Protein AF-0000000079157878 (afdb_homodimer)

Radius of gyration: 29.84 Å; Cα contacts (8 Å, |Δi|>4): 253; chains: 2; bounding box: 57×82×54 Å

pLDDT: mean 88.73, std 9.99, range [47.66, 97.75]

Secondary structure (DSSP, 8-state):
-PPPTTS---EEEEE--SSSSTT-EEEEE-SSTT----EEE-SPPPPHHHHHHHHHHHHHHHHHHHHHHHHHHHHHHHHHHHHHHHHHHHHHHHHHHHHT-/----TTS---EEEEE--SSSSTT-EEEEE-SSTT----EEE-SPPPPHHHHHHHHHHHHHHHHHHHHHHHHHHHHHHHHHHHHHHHHHHHHHHHHHHHHT-

Structure (mmCIF, N/CA/C/O backbone):
data_AF-0000000079157878-model_v1
#
loop_
_entity.id
_entity.type
_entity.pdbx_description
1 polymer 'GRF-type domain-containing protein'
#
loop_
_atom_site.group_PDB
_atom_site.id
_atom_site.type_symbol
_atom_site.label_atom_id
_atom_site.label_alt_id
_atom_site.label_comp_id
_atom_site.label_asym_id
_atom_site.label_entity_id
_atom_site.label_seq_id
_atom_site.pdbx_PDB_ins_code
_atom_site.Cartn_x
_atom_site.Cartn_y
_atom_site.Cartn_z
_atom_site.occupancy
_atom_site.B_iso_or_equiv
_atom_site.auth_seq_id
_atom_site.auth_comp_id
_atom_site.auth_asym_id
_atom_site.auth_atom_id
_atom_site.pdbx_PDB_model_num
ATOM 1 N N . MET A 1 1 ? 23.812 21.703 12.203 1 69.25 1 MET A N 1
ATOM 2 C CA . MET A 1 1 ? 23.469 20.312 12.461 1 69.25 1 MET A CA 1
ATOM 3 C C . MET A 1 1 ? 23.344 20.047 13.961 1 69.25 1 MET A C 1
ATOM 5 O O . MET A 1 1 ? 24.109 20.594 14.758 1 69.25 1 MET A O 1
ATOM 9 N N . PRO A 1 2 ? 22.172 19.438 14.336 1 82.88 2 PRO A N 1
ATOM 10 C CA . PRO A 1 2 ? 22.016 19.219 15.781 1 82.88 2 PRO A CA 1
ATOM 11 C C . PRO A 1 2 ? 23.031 18.234 16.344 1 82.88 2 PRO A C 1
ATOM 13 O O . PRO A 1 2 ? 23.703 17.531 15.578 1 82.88 2 PRO A O 1
ATOM 16 N N . ILE A 1 3 ? 23.438 18.484 17.562 1 82.12 3 ILE A N 1
ATOM 17 C CA . ILE A 1 3 ? 24.281 17.562 18.312 1 82.12 3 ILE A CA 1
ATOM 18 C C . ILE A 1 3 ? 23.438 16.641 19.188 1 82.12 3 ILE A C 1
ATOM 20 O O . ILE A 1 3 ? 22.484 17.109 19.844 1 82.12 3 ILE A O 1
ATOM 24 N N . CYS A 1 4 ? 23.812 15.312 19.031 1 85.31 4 CYS A N 1
ATOM 25 C CA . CYS A 1 4 ? 23 14.391 19.812 1 85.31 4 CYS A CA 1
ATOM 26 C C . CYS A 1 4 ? 23.359 14.484 21.297 1 85.31 4 CYS A C 1
ATOM 28 O O . CYS A 1 4 ? 24.234 15.266 21.688 1 85.31 4 CYS A O 1
ATOM 30 N N . ALA A 1 5 ? 22.578 13.859 22.141 1 81.81 5 ALA A N 1
ATOM 31 C CA . ALA A 1 5 ? 22.719 13.969 23.578 1 81.81 5 ALA A CA 1
ATOM 32 C C . ALA A 1 5 ? 24.047 13.398 24.062 1 81.81 5 ALA A C 1
ATOM 34 O O . ALA A 1 5 ? 24.578 13.812 25.094 1 81.81 5 ALA A O 1
ATOM 35 N N . CYS A 1 6 ? 24.625 12.398 23.281 1 82.81 6 CYS A N 1
ATOM 36 C CA . CYS A 1 6 ? 25.906 11.805 23.672 1 82.81 6 CYS A CA 1
ATOM 37 C C . CYS A 1 6 ? 27.078 12.68 23.234 1 82.81 6 CYS A C 1
ATOM 39 O O . CYS A 1 6 ? 28.219 12.391 23.562 1 82.81 6 CYS A O 1
ATOM 41 N N . GLY A 1 7 ? 26.859 13.742 22.562 1 81.81 7 GLY A N 1
ATOM 42 C CA . GLY A 1 7 ? 27.906 14.68 22.188 1 81.81 7 GLY A CA 1
ATOM 43 C C . GLY A 1 7 ? 28.5 14.398 20.812 1 81.81 7 GLY A C 1
ATOM 44 O O . GLY A 1 7 ? 29.484 15.016 20.406 1 81.81 7 GLY A O 1
ATOM 45 N N . ASN A 1 8 ? 27.828 13.508 20.109 1 76.69 8 ASN A N 1
ATOM 46 C CA . ASN A 1 8 ? 28.312 13.164 18.766 1 76.69 8 ASN A CA 1
ATOM 47 C C . ASN A 1 8 ? 27.578 13.938 17.688 1 76.69 8 ASN A C 1
ATOM 49 O O . ASN A 1 8 ? 26.438 14.359 17.891 1 76.69 8 ASN A O 1
ATOM 53 N N . CYS A 1 9 ? 28.312 14.07 16.531 1 78.81 9 CYS A N 1
ATOM 54 C CA . CYS A 1 9 ? 27.734 14.812 15.406 1 78.81 9 CYS A CA 1
ATOM 55 C C . CYS A 1 9 ? 27.359 13.875 14.266 1 78.81 9 CYS A C 1
ATOM 57 O O . CYS A 1 9 ? 26.938 14.32 13.203 1 78.81 9 CYS A O 1
ATOM 59 N N . ASP A 1 10 ? 27.453 12.602 14.57 1 86.12 10 ASP A N 1
ATOM 60 C CA . ASP A 1 10 ? 27.094 11.656 13.516 1 86.12 10 ASP A CA 1
ATOM 61 C C . ASP A 1 10 ? 25.609 11.289 13.578 1 86.12 10 ASP A C 1
ATOM 63 O O . ASP A 1 10 ? 25.219 10.414 14.352 1 86.12 10 ASP A O 1
ATOM 67 N N . LEU A 1 11 ? 24.781 12.055 12.898 1 88.69 11 LEU A N 1
ATOM 68 C CA . LEU A 1 11 ? 23.328 11.875 12.922 1 88.69 11 LEU A CA 1
ATOM 69 C C . LEU A 1 11 ? 22.812 11.5 11.547 1 88.69 11 LEU A C 1
ATOM 71 O O . LEU A 1 11 ? 23.406 11.859 10.523 1 88.69 11 LEU A O 1
ATOM 75 N N . ALA A 1 12 ? 21.844 10.695 11.523 1 90.25 12 ALA A N 1
ATOM 76 C CA . ALA A 1 12 ? 21.109 10.375 10.297 1 90.25 12 ALA A CA 1
ATOM 77 C C . ALA A 1 12 ? 19.641 10.766 10.422 1 90.25 12 ALA A C 1
ATOM 79 O O . ALA A 1 12 ? 19.078 10.781 11.516 1 90.25 12 ALA A O 1
ATOM 80 N N . ILE A 1 13 ? 19.094 11.172 9.328 1 92.69 13 ILE A N 1
ATOM 81 C CA . ILE A 1 13 ? 17.656 11.43 9.297 1 92.69 13 ILE A CA 1
ATOM 82 C C . ILE A 1 13 ? 16.906 10.141 8.984 1 92.69 13 ILE A C 1
ATOM 84 O O . ILE A 1 13 ? 17.141 9.508 7.953 1 92.69 13 ILE A O 1
ATOM 88 N N . VAL A 1 14 ? 16.094 9.758 9.977 1 92.69 14 VAL A N 1
ATOM 89 C CA . VAL A 1 14 ? 15.305 8.539 9.844 1 92.69 14 VAL A CA 1
ATOM 90 C C . VAL A 1 14 ? 13.812 8.875 9.914 1 92.69 14 VAL A C 1
ATOM 92 O O . VAL A 1 14 ? 13.43 9.883 10.508 1 92.69 14 VAL A O 1
ATOM 95 N N . THR A 1 15 ? 12.969 8.008 9.219 1 94.44 15 THR A N 1
ATOM 96 C CA . THR A 1 15 ? 11.531 8.219 9.195 1 94.44 15 THR A CA 1
ATOM 97 C C . THR A 1 15 ? 10.844 7.359 10.258 1 94.44 15 THR A C 1
ATOM 99 O O . THR A 1 15 ? 11.156 6.176 10.398 1 94.44 15 THR A O 1
ATOM 102 N N . SER A 1 16 ? 10.008 7.973 11.055 1 93.75 16 SER A N 1
ATOM 103 C CA . SER A 1 16 ? 9.227 7.27 12.062 1 93.75 16 SER A CA 1
ATOM 104 C C . SER A 1 16 ? 7.969 6.656 11.445 1 93.75 16 SER A C 1
ATOM 106 O O . SER A 1 16 ? 7.289 7.293 10.641 1 93.75 16 SER A O 1
ATOM 108 N N . TRP A 1 17 ? 7.633 5.434 11.812 1 94.31 17 TRP A N 1
ATOM 109 C CA . TRP A 1 17 ? 6.422 4.766 11.344 1 94.31 17 TRP A CA 1
ATOM 110 C C . TRP A 1 17 ? 5.559 4.312 12.516 1 94.31 17 TRP A C 1
ATOM 112 O O . TRP A 1 17 ? 4.781 3.363 12.391 1 94.31 17 TRP A O 1
ATOM 122 N N . SER A 1 18 ? 5.77 5.035 13.539 1 93 18 SER A N 1
ATOM 123 C CA . SER A 1 18 ? 4.926 4.777 14.703 1 93 18 SER A CA 1
ATOM 124 C C . SER A 1 18 ? 3.506 5.289 14.484 1 93 18 SER A C 1
ATOM 126 O O . SER A 1 18 ? 3.277 6.148 13.625 1 93 18 SER A O 1
ATOM 128 N N . ASP A 1 19 ? 2.482 4.926 15.18 1 92 19 ASP A N 1
ATOM 129 C CA . ASP A 1 19 ? 1.072 5.277 15.047 1 92 19 ASP A CA 1
ATOM 130 C C . ASP A 1 19 ? 0.849 6.762 15.328 1 92 19 ASP A C 1
ATOM 132 O O . ASP A 1 19 ? -0.07 7.371 14.781 1 92 19 ASP A O 1
ATOM 136 N N . ARG A 1 20 ? 1.702 7.348 16.094 1 90.56 20 ARG A N 1
ATOM 137 C CA . ARG A 1 20 ? 1.48 8.734 16.5 1 90.56 20 ARG A CA 1
ATOM 138 C C . ARG A 1 20 ? 2.246 9.695 15.586 1 90.56 20 ARG A C 1
ATOM 140 O O . ARG A 1 20 ? 1.902 10.875 15.492 1 90.56 20 ARG A O 1
ATOM 147 N N . ASN A 1 21 ? 3.316 9.227 14.984 1 93.38 21 ASN A N 1
ATOM 148 C CA . ASN A 1 21 ? 4.141 10.078 14.133 1 93.38 21 ASN A CA 1
ATOM 149 C C . ASN A 1 21 ? 4.531 9.359 12.844 1 93.38 21 ASN A C 1
ATOM 151 O O . ASN A 1 21 ? 5.711 9.297 12.492 1 93.38 21 ASN A O 1
ATOM 155 N N . PRO A 1 22 ? 3.525 8.977 12.133 1 94.69 22 PRO A N 1
ATOM 156 C CA . PRO A 1 22 ? 3.879 8.227 10.93 1 94.69 22 PRO A CA 1
ATOM 157 C C . PRO A 1 22 ? 4.465 9.109 9.836 1 94.69 22 PRO A C 1
ATOM 159 O O . PRO A 1 22 ? 3.873 10.133 9.477 1 94.69 22 PRO A O 1
ATOM 162 N N . GLY A 1 23 ? 5.613 8.672 9.375 1 94.31 23 GLY A N 1
ATOM 163 C CA . GLY A 1 23 ? 6.211 9.375 8.25 1 94.31 23 GLY A CA 1
ATOM 164 C C . GLY A 1 23 ? 7.078 10.547 8.68 1 94.31 23 GLY A C 1
ATOM 165 O O . GLY A 1 23 ? 7.758 11.156 7.848 1 94.31 23 GLY A O 1
ATOM 166 N N . ARG A 1 24 ? 6.973 10.891 9.977 1 95.12 24 ARG A N 1
ATOM 167 C CA . ARG A 1 24 ? 7.734 12.031 10.469 1 95.12 24 ARG A CA 1
ATOM 168 C C . ARG A 1 24 ? 9.219 11.703 10.555 1 95.12 24 ARG A C 1
ATOM 170 O O . ARG A 1 24 ? 9.594 10.617 10.992 1 95.12 24 ARG A O 1
ATOM 177 N N . ARG A 1 25 ? 9.961 12.711 10.188 1 95.06 25 ARG A N 1
ATOM 178 C CA . ARG A 1 25 ? 11.398 12.477 10.195 1 95.06 25 ARG A CA 1
ATOM 179 C C . ARG A 1 25 ? 12.039 13.047 11.461 1 95.06 25 ARG A C 1
ATOM 181 O O . ARG A 1 25 ? 11.57 14.055 12 1 95.06 25 ARG A O 1
ATOM 188 N N . PHE A 1 26 ? 13.086 12.273 11.898 1 93.75 26 PHE A N 1
ATOM 189 C CA . PHE A 1 26 ? 13.82 12.727 13.078 1 93.75 26 PHE A CA 1
ATOM 190 C C . PHE A 1 26 ? 15.297 12.367 12.953 1 93.75 26 PHE A C 1
ATOM 192 O O . PHE A 1 26 ? 15.672 11.508 12.156 1 93.75 26 PHE A O 1
ATOM 199 N N . TRP A 1 27 ? 16.109 13.109 13.609 1 90.56 27 TRP A N 1
ATOM 200 C CA . TRP A 1 27 ? 17.547 12.836 13.688 1 90.56 27 TRP A CA 1
ATOM 201 C C . TRP A 1 27 ? 17.828 11.688 14.656 1 90.56 27 TRP A C 1
ATOM 203 O O . TRP A 1 27 ? 17.297 11.664 15.773 1 90.56 27 TRP A O 1
ATOM 213 N N . SER A 1 28 ? 18.578 10.727 14.18 1 89.62 28 SER A N 1
ATOM 214 C CA . SER A 1 28 ? 19.016 9.609 15.008 1 89.62 28 SER A CA 1
ATOM 215 C C . SER A 1 28 ? 20.531 9.484 15.023 1 89.62 28 SER A C 1
ATOM 217 O O . SER A 1 28 ? 21.188 9.688 14 1 89.62 28 SER A O 1
ATOM 219 N N . CYS A 1 29 ? 21.016 9.156 16.203 1 89 29 CYS A N 1
ATOM 220 C CA . CYS A 1 29 ? 22.453 9 16.375 1 89 29 CYS A CA 1
ATOM 221 C C . CYS A 1 29 ? 22.938 7.715 15.719 1 89 29 CYS A C 1
ATOM 223 O O . CYS A 1 29 ? 22.344 6.656 15.883 1 89 29 CYS A O 1
ATOM 225 N N . LEU A 1 30 ? 24.109 7.82 14.953 1 86.44 30 LEU A N 1
ATOM 226 C CA . LEU A 1 30 ? 24.656 6.691 14.211 1 86.44 30 LEU A CA 1
ATOM 227 C C . LEU A 1 30 ? 25.797 6.039 14.984 1 86.44 30 LEU A C 1
ATOM 229 O O . LEU A 1 30 ? 26.297 4.984 14.586 1 86.44 30 LEU A O 1
ATOM 233 N N . ARG A 1 31 ? 26.312 6.531 15.883 1 79 31 ARG A N 1
ATOM 234 C CA . ARG A 1 31 ? 27.578 6.121 16.469 1 79 31 ARG A CA 1
ATOM 235 C C . ARG A 1 31 ? 27.469 4.73 17.078 1 79 31 ARG A C 1
ATOM 237 O O . ARG A 1 31 ? 28.375 3.898 16.906 1 79 31 ARG A O 1
ATOM 244 N N . ASN A 1 32 ? 26.594 4.516 18.156 1 69.81 32 ASN A N 1
ATOM 245 C CA . ASN A 1 32 ? 26.641 3.219 18.828 1 69.81 32 ASN A CA 1
ATOM 246 C C . ASN A 1 32 ? 25.625 2.248 18.25 1 69.81 32 ASN A C 1
ATOM 248 O O . ASN A 1 32 ? 24.734 2.65 17.484 1 69.81 32 ASN A O 1
ATOM 252 N N . GLU A 1 33 ? 26.016 0.905 18.453 1 66.88 33 GLU A N 1
ATOM 253 C CA . GLU A 1 33 ? 25.094 -0.15 18.031 1 66.88 33 GLU A CA 1
ATOM 254 C C . GLU A 1 33 ? 23.688 0.112 18.547 1 66.88 33 GLU A C 1
ATOM 256 O O . GLU A 1 33 ? 22.703 -0.146 17.844 1 66.88 33 GLU A O 1
ATOM 261 N N . ARG A 1 34 ? 23.609 0.765 19.781 1 68.44 34 ARG A N 1
ATOM 262 C CA . ARG A 1 34 ? 22.297 0.964 20.406 1 68.44 34 ARG A CA 1
ATOM 263 C C . ARG A 1 34 ? 21.828 2.404 20.219 1 68.44 34 ARG A C 1
ATOM 265 O O . ARG A 1 34 ? 20.703 2.75 20.625 1 68.44 34 ARG A O 1
ATOM 272 N N . ARG A 1 35 ? 22.391 3.094 19.281 1 75.19 35 ARG A N 1
ATOM 273 C CA . ARG A 1 35 ? 22.031 4.5 19.125 1 75.19 35 ARG A CA 1
ATOM 274 C C . ARG A 1 35 ? 21.75 5.148 20.469 1 75.19 35 ARG A C 1
ATOM 276 O O . ARG A 1 35 ? 21.391 4.465 21.438 1 75.19 35 ARG A O 1
ATOM 283 N N . CYS A 1 36 ? 22.219 6.285 20.922 1 82.75 36 CYS A N 1
ATOM 284 C CA . CYS A 1 36 ? 22.094 6.891 22.234 1 82.75 36 CYS A CA 1
ATOM 285 C C . CYS A 1 36 ? 20.625 7.113 22.594 1 82.75 36 CYS A C 1
ATOM 287 O O . CYS A 1 36 ? 20.312 7.457 23.734 1 82.75 36 CYS A O 1
ATOM 289 N N . GLY A 1 37 ? 19.703 6.926 21.75 1 82.31 37 GLY A N 1
ATOM 290 C CA . GLY A 1 37 ? 18.281 6.992 22.047 1 82.31 37 GLY A CA 1
ATOM 291 C C . GLY A 1 37 ? 17.719 8.398 21.938 1 82.31 37 GLY A C 1
ATOM 292 O O . GLY A 1 37 ? 16.516 8.609 22.125 1 82.31 37 GLY A O 1
ATOM 293 N N . TRP A 1 38 ? 18.672 9.414 21.719 1 87.19 38 TRP A N 1
ATOM 294 C CA . TRP A 1 38 ? 18.203 10.789 21.594 1 87.19 38 TRP A CA 1
ATOM 295 C C . TRP A 1 38 ? 17.438 10.984 20.297 1 87.19 38 TRP A C 1
ATOM 297 O O . TRP A 1 38 ? 17.812 10.453 19.25 1 87.19 38 TRP A O 1
ATOM 307 N N . ILE A 1 39 ? 16.266 11.695 20.375 1 85.75 39 ILE A N 1
ATOM 308 C CA . ILE A 1 39 ? 15.445 11.969 19.203 1 85.75 39 ILE A CA 1
ATOM 309 C C . ILE A 1 39 ? 15.297 13.484 19.016 1 85.75 39 ILE A C 1
ATOM 311 O O . ILE A 1 39 ? 14.906 14.188 19.953 1 85.75 39 ILE A O 1
ATOM 315 N N . GLY A 1 40 ? 15.891 13.914 17.922 1 89.12 40 GLY A N 1
ATOM 316 C CA . GLY A 1 40 ? 15.648 15.281 17.484 1 89.12 40 GLY A CA 1
ATOM 317 C C . GLY A 1 40 ? 14.773 15.367 16.25 1 89.12 40 GLY A C 1
ATOM 318 O O . GLY A 1 40 ? 15.203 15 15.156 1 89.12 40 GLY A O 1
ATOM 319 N N . TRP A 1 41 ? 13.523 15.977 16.5 1 92.19 41 TRP A N 1
ATOM 320 C CA . TRP A 1 41 ? 12.555 16 15.414 1 92.19 41 TRP A CA 1
ATOM 321 C C . TRP A 1 41 ? 13.016 16.938 14.297 1 92.19 41 TRP A C 1
ATOM 323 O O . TRP A 1 41 ? 13.461 18.047 14.562 1 92.19 41 TRP A O 1
ATOM 333 N N . PHE A 1 42 ? 13.078 16.375 13.117 1 93.12 42 PHE A N 1
ATOM 334 C CA . PHE A 1 42 ? 13.414 17.109 11.906 1 93.12 42 PHE A CA 1
ATOM 335 C C . PHE A 1 42 ? 12.188 17.812 11.336 1 93.12 42 PHE A C 1
ATOM 337 O O . PHE A 1 42 ? 12.258 18.969 10.938 1 93.12 42 PHE A O 1
ATOM 344 N N . ASP A 1 43 ? 11.031 17.156 11.398 1 94.31 43 ASP A N 1
ATOM 345 C CA . ASP A 1 43 ? 9.773 17.672 10.867 1 94.31 43 ASP A CA 1
ATOM 346 C C . ASP A 1 43 ? 8.891 18.203 11.992 1 94.31 43 ASP A C 1
ATOM 348 O O . ASP A 1 43 ? 9.07 17.859 13.156 1 94.31 43 ASP A O 1
ATOM 352 N N . GLU A 1 44 ? 7.941 19.094 11.609 1 93 44 GLU A N 1
ATOM 353 C CA . GLU A 1 44 ? 6.879 19.5 12.531 1 93 44 GLU A CA 1
ATOM 354 C C . GLU A 1 44 ? 5.938 18.344 12.836 1 93 44 GLU A C 1
ATOM 356 O O . GLU A 1 44 ? 5.945 17.328 12.141 1 93 44 GLU A O 1
ATOM 361 N N . PRO A 1 45 ? 5.16 18.516 13.945 1 93.19 45 PRO A N 1
ATOM 362 C CA . PRO A 1 45 ? 4.191 17.453 14.234 1 93.19 45 PRO A CA 1
ATOM 363 C C . PRO A 1 45 ? 3.242 17.188 13.07 1 93.19 45 PRO A C 1
ATOM 365 O O . PRO A 1 45 ? 2.885 18.125 12.336 1 93.19 45 PRO A O 1
ATOM 368 N N . MET A 1 46 ? 2.9 15.969 12.992 1 93.62 46 MET A N 1
ATOM 369 C CA . MET A 1 46 ? 1.994 15.57 11.922 1 93.62 46 MET A CA 1
ATOM 370 C C . MET A 1 46 ? 0.582 16.078 12.18 1 93.62 46 MET A C 1
ATOM 372 O O . MET A 1 46 ? 0.167 16.219 13.336 1 93.62 46 MET A O 1
ATOM 376 N N . CYS A 1 47 ? -0.073 16.281 11.078 1 94.31 47 CYS A N 1
ATOM 377 C CA . CYS A 1 47 ? -1.452 16.734 11.203 1 94.31 47 CYS A CA 1
ATOM 378 C C . CYS A 1 47 ? -2.369 15.594 11.625 1 94.31 47 CYS A C 1
ATOM 380 O O . CYS A 1 47 ? -2.068 14.422 11.383 1 94.31 47 CYS A O 1
ATOM 382 N N . LEU A 1 48 ? -3.451 15.93 12.258 1 93 48 LEU A N 1
ATOM 383 C CA . LEU A 1 48 ? -4.371 14.969 12.844 1 93 48 LEU A CA 1
ATOM 384 C C . LEU A 1 48 ? -4.871 13.977 11.797 1 93 48 LEU A C 1
ATOM 386 O O . LEU A 1 48 ? -4.914 12.773 12.047 1 93 48 LEU A O 1
ATOM 390 N N . ARG A 1 49 ? -5.238 14.477 10.688 1 94.31 49 ARG A N 1
ATOM 391 C CA . ARG A 1 49 ? -5.785 13.625 9.633 1 94.31 49 ARG A CA 1
ATOM 392 C C . ARG A 1 49 ? -4.746 12.625 9.148 1 94.31 49 ARG A C 1
ATOM 394 O O . ARG A 1 49 ? -5.07 11.469 8.875 1 94.31 49 ARG A O 1
ATOM 401 N N . SER A 1 50 ? -3.488 13.008 9.039 1 94.5 50 SER A N 1
ATOM 402 C CA . SER A 1 50 ? -2.43 12.133 8.531 1 94.5 50 SER A CA 1
ATOM 403 C C . SER A 1 50 ? -2.15 10.992 9.5 1 94.5 50 SER A C 1
ATOM 405 O O . SER A 1 50 ? -1.774 9.891 9.086 1 94.5 50 SER A O 1
ATOM 407 N N . VAL A 1 51 ? -2.34 11.25 10.805 1 95.62 51 VAL A N 1
ATOM 408 C CA . VAL A 1 51 ? -2.1 10.234 11.82 1 95.62 51 VAL A CA 1
ATOM 409 C C . VAL A 1 51 ? -3.168 9.148 11.727 1 95.62 51 VAL A C 1
ATOM 411 O O . VAL A 1 51 ? -2.932 8 12.117 1 95.62 51 VAL A O 1
ATOM 414 N N . GLU A 1 52 ? -4.27 9.453 11.164 1 95.19 52 GLU A N 1
ATOM 415 C CA . GLU A 1 52 ? -5.348 8.492 10.961 1 95.19 52 GLU A CA 1
ATOM 416 C C . GLU A 1 52 ? -5.176 7.734 9.648 1 95.19 52 GLU A C 1
ATOM 418 O O . GLU A 1 52 ? -5.324 6.512 9.609 1 95.19 52 GLU A O 1
ATOM 423 N N . VAL A 1 53 ? -4.809 8.477 8.594 1 96.31 53 VAL A N 1
ATOM 424 C CA . VAL A 1 53 ? -4.848 7.965 7.227 1 96.31 53 VAL A CA 1
ATOM 425 C C . VAL A 1 53 ? -3.623 7.094 6.961 1 96.31 53 VAL A C 1
ATOM 427 O O . VAL A 1 53 ? -3.736 6.012 6.383 1 96.31 53 VAL A O 1
ATOM 430 N N . ILE A 1 54 ? -2.416 7.496 7.422 1 96.94 54 ILE A N 1
ATOM 431 C CA . ILE A 1 54 ? -1.158 6.859 7.047 1 96.94 54 ILE A CA 1
ATOM 432 C C . ILE A 1 54 ? -1.115 5.438 7.605 1 96.94 54 ILE A C 1
ATOM 434 O O . ILE A 1 54 ? -0.83 4.488 6.871 1 96.94 54 ILE A O 1
ATOM 438 N N . PRO A 1 55 ? -1.481 5.188 8.93 1 96.62 55 PRO A N 1
ATOM 439 C CA . PRO A 1 55 ? -1.5 3.803 9.406 1 96.62 55 PRO A CA 1
ATOM 440 C C . PRO A 1 55 ? -2.48 2.922 8.641 1 96.62 55 PRO A C 1
ATOM 442 O O . PRO A 1 55 ? -2.223 1.733 8.438 1 96.62 55 PRO A O 1
ATOM 445 N N . GLY A 1 56 ? -3.535 3.457 8.242 1 96.31 56 GLY A N 1
ATOM 446 C CA . GLY A 1 56 ? -4.484 2.725 7.414 1 96.31 56 GLY A CA 1
ATOM 447 C C . GLY A 1 56 ? -3.896 2.268 6.094 1 96.31 56 GLY A C 1
ATOM 448 O O . GLY A 1 56 ? -4.066 1.111 5.699 1 96.31 56 GLY A O 1
ATOM 449 N N . LEU A 1 57 ? -3.188 3.176 5.465 1 96.44 57 LEU A N 1
ATOM 450 C CA . LEU A 1 57 ? -2.543 2.859 4.191 1 96.44 57 LEU A CA 1
ATOM 451 C C . LEU A 1 57 ? -1.469 1.794 4.379 1 96.44 57 LEU A C 1
ATOM 453 O O . LEU A 1 57 ? -1.354 0.875 3.564 1 96.44 57 LEU A O 1
ATOM 457 N N . ILE A 1 58 ? -0.729 1.864 5.441 1 96.62 58 ILE A N 1
ATOM 458 C CA . ILE A 1 58 ? 0.327 0.902 5.738 1 96.62 58 ILE A CA 1
ATOM 459 C C . ILE A 1 58 ? -0.285 -0.477 5.977 1 96.62 58 ILE A C 1
ATOM 461 O O . ILE A 1 58 ? 0.238 -1.486 5.496 1 96.62 58 ILE A O 1
ATOM 465 N N . ARG A 1 59 ? -1.405 -0.519 6.684 1 96.38 59 ARG A N 1
ATOM 466 C CA . ARG A 1 59 ? -2.086 -1.787 6.922 1 96.38 59 ARG A CA 1
ATOM 467 C C . ARG A 1 59 ? -2.564 -2.408 5.613 1 96.38 59 ARG A C 1
ATOM 469 O O . ARG A 1 59 ? -2.43 -3.617 5.41 1 96.38 59 ARG A O 1
ATOM 476 N N . SER A 1 60 ? -3.105 -1.589 4.781 1 96.81 60 SER A N 1
ATOM 477 C CA . SER A 1 60 ? -3.555 -2.074 3.482 1 96.81 60 SER A CA 1
ATOM 478 C C . SER A 1 60 ? -2.393 -2.627 2.666 1 96.81 60 SER A C 1
ATOM 480 O O . SER A 1 60 ? -2.51 -3.686 2.047 1 96.81 60 SER A O 1
ATOM 482 N N . MET A 1 61 ? -1.307 -1.921 2.643 1 97.31 61 MET A N 1
ATOM 483 C CA . MET A 1 61 ? -0.112 -2.361 1.926 1 97.31 61 MET A CA 1
ATOM 484 C C . MET A 1 61 ? 0.375 -3.705 2.455 1 97.31 61 MET A C 1
ATOM 486 O O . MET A 1 61 ? 0.751 -4.582 1.676 1 97.31 61 MET A O 1
ATOM 490 N N . ASN A 1 62 ? 0.364 -3.795 3.754 1 97.12 62 ASN A N 1
ATOM 491 C CA . ASN A 1 62 ? 0.784 -5.055 4.359 1 97.12 62 ASN A CA 1
ATOM 492 C C . ASN A 1 62 ? -0.139 -6.203 3.959 1 97.12 62 ASN A C 1
ATOM 494 O O . ASN A 1 62 ? 0.323 -7.316 3.707 1 97.12 62 ASN A O 1
ATOM 498 N N . LYS A 1 63 ? -1.412 -5.98 3.883 1 97.75 63 LYS A N 1
ATOM 499 C CA . LYS A 1 63 ? -2.379 -6.984 3.447 1 97.75 63 LYS A CA 1
ATOM 500 C C . LYS A 1 63 ? -2.113 -7.418 2.01 1 97.75 63 LYS A C 1
ATOM 502 O O . LYS A 1 63 ? -2.158 -8.609 1.695 1 97.75 63 LYS A O 1
ATOM 507 N N . LEU A 1 64 ? -1.753 -6.418 1.214 1 97.62 64 LEU A N 1
ATOM 508 C CA . LEU A 1 64 ? -1.438 -6.707 -0.181 1 97.62 64 LEU A CA 1
ATOM 509 C C . LEU A 1 64 ? -0.161 -7.535 -0.289 1 97.62 64 LEU A C 1
ATOM 511 O O . LEU A 1 64 ? -0.081 -8.461 -1.102 1 97.62 64 LEU A O 1
ATOM 515 N N . GLN A 1 65 ? 0.763 -7.227 0.524 1 97.38 65 GLN A N 1
ATOM 516 C CA . GLN A 1 65 ? 2.018 -7.973 0.534 1 97.38 65 GLN A CA 1
ATOM 517 C C . GLN A 1 65 ? 1.789 -9.422 0.943 1 97.38 65 GLN A C 1
ATOM 519 O O . GLN A 1 65 ? 2.371 -10.344 0.355 1 97.38 65 GLN A O 1
ATOM 524 N N . GLU A 1 66 ? 0.933 -9.625 1.9 1 97.19 66 GLU A N 1
ATOM 525 C CA . GLU A 1 66 ? 0.607 -10.977 2.34 1 97.19 66 GLU A CA 1
ATOM 526 C C . GLU A 1 66 ? -0.087 -11.766 1.232 1 97.19 66 GLU A C 1
ATOM 528 O O . GLU A 1 66 ? 0.227 -12.938 1.006 1 97.19 66 GLU A O 1
ATOM 533 N N . SER A 1 67 ? -0.972 -11.086 0.553 1 96.75 67 SER A N 1
ATOM 534 C CA . SER A 1 67 ? -1.662 -11.742 -0.552 1 96.75 67 SER A CA 1
ATOM 535 C C . SER A 1 67 ? -0.687 -12.133 -1.657 1 96.75 67 SER A C 1
ATOM 537 O O . SER A 1 67 ? -0.831 -13.195 -2.273 1 96.75 67 SER A O 1
ATOM 539 N N . LEU A 1 68 ? 0.264 -11.266 -1.859 1 96.62 68 LEU A N 1
ATOM 540 C CA . LEU A 1 68 ? 1.286 -11.562 -2.857 1 96.62 68 LEU A CA 1
ATOM 541 C C . LEU A 1 68 ? 2.1 -12.789 -2.455 1 96.62 68 LEU A C 1
ATOM 543 O O . LEU A 1 68 ? 2.383 -13.648 -3.289 1 96.62 68 LEU A O 1
ATOM 547 N N . GLN A 1 69 ? 2.404 -12.898 -1.237 1 95.81 69 GLN A N 1
ATOM 548 C CA . GLN A 1 69 ? 3.17 -14.039 -0.756 1 95.81 69 GLN A CA 1
ATOM 549 C C . GLN A 1 69 ? 2.387 -15.336 -0.936 1 95.81 69 GLN A C 1
ATOM 551 O O . GLN A 1 69 ? 2.953 -16.359 -1.328 1 95.81 69 GLN A O 1
ATOM 556 N N . GLN A 1 70 ? 1.109 -15.242 -0.707 1 95.25 70 GLN A N 1
ATOM 557 C CA . GLN A 1 70 ? 0.259 -16.422 -0.867 1 95.25 70 GLN A CA 1
ATOM 558 C C . GLN A 1 70 ? 0.183 -16.844 -2.33 1 95.25 70 GLN A C 1
ATOM 560 O O . GLN A 1 70 ? 0.251 -18.047 -2.637 1 95.25 70 GLN A O 1
ATOM 565 N N . ALA A 1 71 ? 0.111 -15.789 -3.193 1 94.75 71 ALA A N 1
ATOM 566 C CA . ALA A 1 71 ? 0.006 -16.109 -4.617 1 94.75 71 ALA A CA 1
ATOM 567 C C . ALA A 1 71 ? 1.297 -16.734 -5.137 1 94.75 71 ALA A C 1
ATOM 569 O O . ALA A 1 71 ? 1.264 -17.625 -5.988 1 94.75 71 ALA A O 1
ATOM 570 N N . THR A 1 72 ? 2.385 -16.344 -4.609 1 93.12 72 THR A N 1
ATOM 571 C CA . THR A 1 72 ? 3.66 -16.906 -5.039 1 93.12 72 THR A CA 1
ATOM 572 C C . THR A 1 72 ? 3.803 -18.344 -4.562 1 93.12 72 THR A C 1
ATOM 574 O O . THR A 1 72 ? 4.332 -19.188 -5.281 1 93.12 72 THR A O 1
ATOM 577 N N . LEU A 1 73 ? 3.307 -18.656 -3.357 1 94 73 LEU A N 1
ATOM 578 C CA . LEU A 1 73 ? 3.324 -20.016 -2.824 1 94 73 LEU A CA 1
ATOM 579 C C . LEU A 1 73 ? 2.477 -20.953 -3.684 1 94 73 LEU A C 1
ATOM 581 O O . LEU A 1 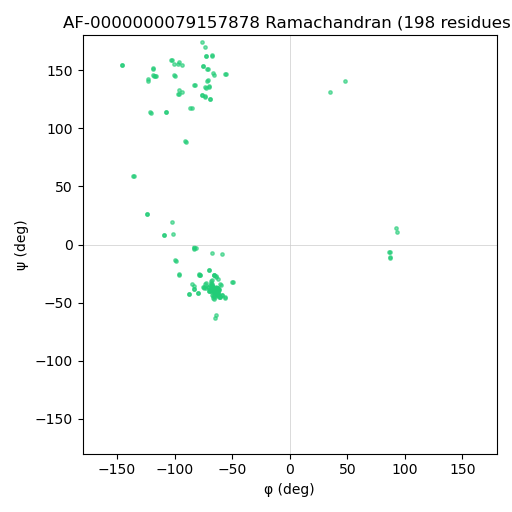73 ? 2.896 -22.062 -3.998 1 94 73 LEU A O 1
ATOM 585 N N . GLN A 1 74 ? 1.4 -20.406 -4.098 1 93 74 GLN A N 1
ATOM 586 C CA . GLN A 1 74 ? 0.522 -21.203 -4.945 1 93 74 GLN A CA 1
ATOM 587 C C . GLN A 1 74 ? 1.204 -21.562 -6.266 1 93 74 GLN A C 1
ATOM 589 O O . GLN A 1 74 ? 1.104 -22.688 -6.734 1 93 74 GLN A O 1
ATOM 594 N N . ALA A 1 75 ? 1.923 -20.578 -6.793 1 91.94 75 ALA A N 1
ATOM 595 C CA . ALA A 1 75 ? 2.654 -20.828 -8.031 1 91.94 75 ALA A CA 1
ATOM 596 C C . ALA A 1 75 ? 3.707 -21.906 -7.852 1 91.94 75 ALA A C 1
ATOM 598 O O . ALA A 1 75 ? 3.871 -22.781 -8.711 1 91.94 75 ALA A O 1
ATOM 599 N N . ARG A 1 76 ? 4.316 -21.906 -6.723 1 92.81 76 ARG A N 1
ATOM 600 C CA . ARG A 1 76 ? 5.336 -22.906 -6.43 1 92.81 76 ARG A CA 1
ATOM 601 C C . ARG A 1 76 ? 4.723 -24.297 -6.324 1 92.81 76 ARG A C 1
ATOM 603 O O . ARG A 1 76 ? 5.305 -25.281 -6.793 1 92.81 76 ARG A O 1
ATOM 610 N N . MET A 1 77 ? 3.541 -24.328 -5.797 1 95.06 77 MET A N 1
ATOM 611 C CA . MET A 1 77 ? 2.848 -25.594 -5.637 1 95.06 77 MET A CA 1
ATOM 612 C C . MET A 1 77 ? 2.443 -26.172 -6.988 1 95.06 77 MET A C 1
ATOM 614 O O . MET A 1 77 ? 2.594 -27.375 -7.23 1 95.06 77 MET A O 1
ATOM 618 N N . TYR A 1 78 ? 2.01 -25.359 -7.879 1 94.94 78 TYR A N 1
ATOM 619 C CA . TYR A 1 78 ? 1.615 -25.828 -9.203 1 94.94 78 TYR A CA 1
ATOM 620 C C . TYR A 1 78 ? 2.822 -26.328 -9.984 1 94.94 78 TYR A C 1
ATOM 622 O O . TYR A 1 78 ? 2.727 -27.312 -10.727 1 94.94 78 TYR A O 1
ATOM 630 N N . LYS A 1 79 ? 4 -25.766 -9.891 1 94.5 79 LYS A N 1
ATOM 631 C CA . LYS A 1 79 ? 5.219 -26.203 -10.562 1 94.5 79 LYS A CA 1
ATOM 632 C C . LYS A 1 79 ? 5.637 -27.594 -10.094 1 94.5 79 LYS A C 1
ATOM 634 O O . LYS A 1 79 ? 6.047 -28.422 -10.898 1 94.5 79 LYS A O 1
ATOM 639 N N . LEU A 1 80 ? 5.434 -27.844 -8.805 1 94.62 80 LEU A N 1
ATOM 640 C CA . LEU A 1 80 ? 5.762 -29.141 -8.25 1 94.62 80 LEU A CA 1
ATOM 641 C C . LEU A 1 80 ? 4.805 -30.219 -8.758 1 94.62 80 LEU A C 1
ATOM 643 O O . LEU A 1 80 ? 5.223 -31.328 -9.078 1 94.62 80 LEU A O 1
ATOM 647 N N . ILE A 1 81 ? 3.553 -29.844 -8.844 1 93.75 81 ILE A N 1
ATOM 648 C CA . ILE A 1 81 ? 2.535 -30.766 -9.328 1 93.75 81 ILE A CA 1
ATOM 649 C C . ILE A 1 81 ? 2.816 -31.125 -10.789 1 93.75 81 ILE A C 1
ATOM 651 O O . ILE A 1 81 ? 2.715 -32.281 -11.188 1 93.75 81 ILE A O 1
ATOM 655 N N . ILE A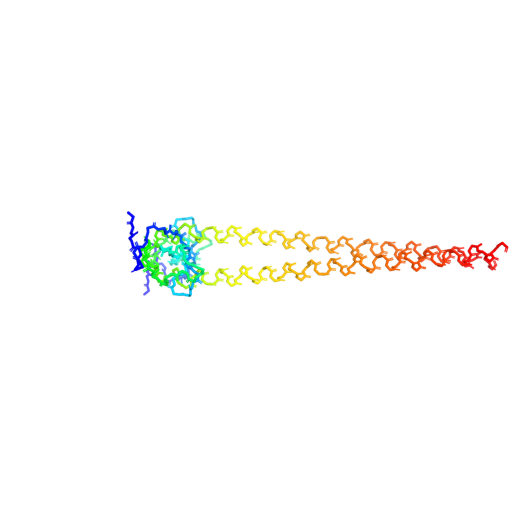 1 82 ? 3.277 -30.156 -11.602 1 93.44 82 ILE A N 1
ATOM 656 C CA . ILE A 1 82 ? 3.598 -30.375 -13.008 1 93.44 82 ILE A CA 1
ATOM 657 C C . I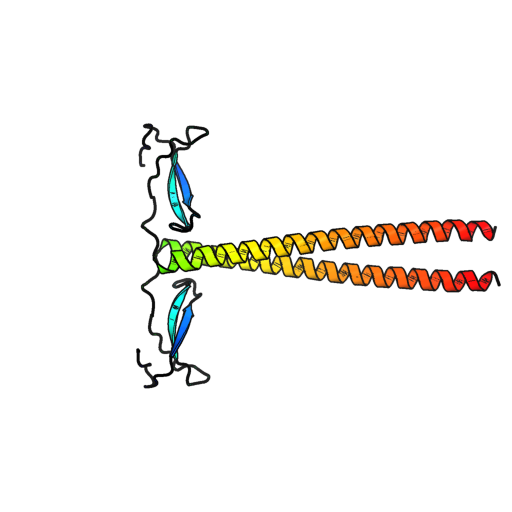LE A 1 82 ? 4.797 -31.312 -13.117 1 93.44 82 ILE A C 1
ATOM 659 O O . ILE A 1 82 ? 4.781 -32.25 -13.898 1 93.44 82 ILE A O 1
ATOM 663 N N . LEU A 1 83 ? 5.801 -31.109 -12.336 1 93.88 83 LEU A N 1
ATOM 664 C CA . LEU A 1 83 ? 6.992 -31.953 -12.352 1 93.88 83 LEU A CA 1
ATOM 665 C C . LEU A 1 83 ? 6.648 -33.375 -11.977 1 93.88 83 LEU A C 1
ATOM 667 O O . LEU A 1 83 ? 7.113 -34.344 -12.625 1 93.88 83 LEU A O 1
ATOM 671 N N . PHE A 1 84 ? 5.793 -33.531 -10.977 1 93.38 84 PHE A N 1
ATOM 672 C CA . PHE A 1 84 ? 5.371 -34.844 -10.547 1 93.38 84 PHE A CA 1
ATOM 673 C C . PHE A 1 84 ? 4.566 -35.562 -11.633 1 93.38 84 PHE A C 1
ATOM 675 O O . PHE A 1 84 ? 4.773 -36.719 -11.906 1 93.38 84 PHE A O 1
ATOM 682 N N . SER A 1 85 ? 3.631 -34.844 -12.25 1 92.19 85 SER A N 1
ATOM 683 C CA . SER A 1 85 ? 2.807 -35.406 -13.32 1 92.19 85 SER A CA 1
ATOM 684 C C . SER A 1 85 ? 3.66 -35.844 -14.5 1 92.19 85 SER A C 1
ATOM 686 O O . SER A 1 85 ? 3.438 -36.938 -15.047 1 92.19 85 SER A O 1
ATOM 688 N N . TRP A 1 86 ? 4.684 -35.125 -14.852 1 91.38 86 TRP A N 1
ATOM 689 C CA . TRP A 1 86 ? 5.547 -35.469 -15.969 1 91.38 86 TRP A CA 1
ATOM 690 C C . TRP A 1 86 ? 6.441 -36.656 -15.617 1 91.38 86 TRP A C 1
ATOM 692 O O . TRP A 1 86 ? 6.742 -37.5 -16.469 1 91.38 86 TRP A O 1
ATOM 702 N N . GLY A 1 87 ? 6.84 -36.719 -14.305 1 92.12 87 GLY A N 1
ATOM 703 C CA . GLY A 1 87 ? 7.57 -37.906 -13.844 1 92.12 87 GLY A CA 1
ATOM 704 C C . GLY A 1 87 ? 6.77 -39.188 -13.953 1 92.12 87 GLY A C 1
ATOM 705 O O . GLY A 1 87 ? 7.277 -40.188 -14.422 1 92.12 87 GLY A O 1
ATOM 706 N N . LEU A 1 88 ? 5.48 -39.219 -13.609 1 88.81 88 LEU A N 1
ATOM 707 C CA . LEU A 1 88 ? 4.566 -40.344 -13.688 1 88.81 88 LEU A CA 1
ATOM 708 C C . LEU A 1 88 ? 4.332 -40.75 -15.141 1 88.81 88 LEU A C 1
ATOM 710 O O . LEU A 1 88 ? 4.27 -41.969 -15.453 1 88.81 88 LEU A O 1
ATOM 714 N N . PHE A 1 89 ? 4.254 -39.75 -16.031 1 88.81 89 PHE A N 1
ATOM 715 C CA . PHE A 1 89 ? 4.062 -40.031 -17.453 1 88.81 89 PHE A C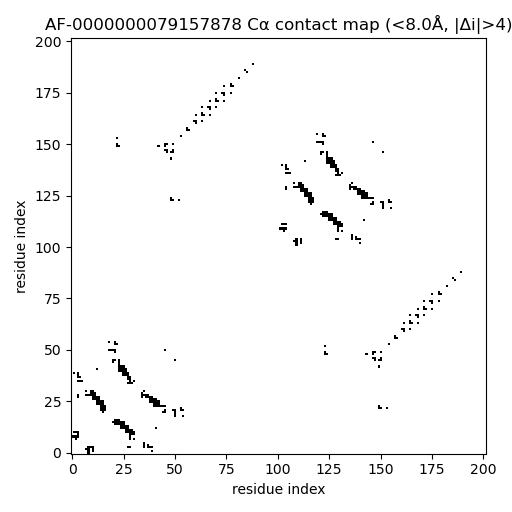A 1
ATOM 716 C C . PHE A 1 89 ? 5.293 -40.688 -18.047 1 88.81 89 PHE A C 1
ATOM 718 O O . PHE A 1 89 ? 5.176 -41.625 -18.859 1 88.81 89 PHE A O 1
ATOM 725 N N . ALA A 1 90 ? 6.422 -40.281 -17.656 1 89.12 90 ALA A N 1
ATOM 726 C CA . ALA A 1 90 ? 7.668 -40.875 -18.141 1 89.12 90 ALA A CA 1
ATOM 727 C C . ALA A 1 90 ? 7.812 -42.312 -17.688 1 89.12 90 ALA A C 1
ATOM 729 O O . ALA A 1 90 ? 8.211 -43.188 -18.453 1 89.12 90 ALA A O 1
ATOM 730 N N . ILE A 1 91 ? 7.457 -42.625 -16.438 1 88.31 91 ILE A N 1
ATOM 731 C CA . ILE A 1 91 ? 7.523 -43.969 -15.891 1 88.31 91 ILE A CA 1
ATOM 732 C C . ILE A 1 91 ? 6.539 -44.875 -16.641 1 88.31 91 ILE A C 1
ATOM 734 O O . ILE A 1 91 ? 6.879 -46 -17.016 1 88.31 91 ILE A O 1
ATOM 738 N N . HIS A 1 92 ? 5.367 -44.375 -16.938 1 86 92 HIS A N 1
ATOM 739 C CA . HIS A 1 92 ? 4.359 -45.125 -17.672 1 86 92 HIS A CA 1
ATOM 740 C C . HIS A 1 92 ? 4.816 -45.406 -19.109 1 86 92 HIS A C 1
ATOM 742 O O . HIS A 1 92 ? 4.633 -46.5 -19.625 1 86 92 HIS A O 1
ATOM 748 N N . TYR A 1 93 ? 5.43 -44.469 -19.672 1 83.5 93 TYR A N 1
ATOM 749 C CA . TYR A 1 93 ? 5.918 -44.625 -21.047 1 83.5 93 TYR A CA 1
ATOM 750 C C . TYR A 1 93 ? 7.051 -45.625 -21.109 1 83.5 93 TYR A C 1
ATOM 752 O O . TYR A 1 93 ? 7.113 -46.438 -22.031 1 83.5 93 TYR A O 1
ATOM 760 N N . LEU A 1 94 ? 7.891 -45.719 -20.141 1 84.81 94 LEU A N 1
ATOM 761 C CA . LEU A 1 94 ? 9.016 -46.656 -20.094 1 84.81 94 LEU A CA 1
ATOM 762 C C . LEU A 1 94 ? 8.539 -48.062 -19.812 1 84.81 94 LEU A C 1
ATOM 764 O O . LEU A 1 94 ? 9.078 -49.031 -20.359 1 84.81 94 LEU A O 1
ATOM 768 N N . LYS A 1 95 ? 7.594 -48.375 -19.047 1 79.75 95 LYS A N 1
ATOM 769 C CA . LYS A 1 95 ? 7.066 -49.688 -18.703 1 79.75 95 LYS A CA 1
ATOM 770 C C . LYS A 1 95 ? 6.277 -50.281 -19.875 1 79.75 95 LYS A C 1
ATOM 772 O O . LYS A 1 95 ? 6.395 -51.469 -20.156 1 79.75 95 LYS A O 1
ATOM 777 N N . HIS A 1 96 ? 5.539 -49.625 -20.656 1 73.38 96 HIS A N 1
ATOM 778 C CA . HIS A 1 96 ? 4.75 -50.156 -21.766 1 73.38 96 HIS A CA 1
ATOM 779 C C . HIS A 1 96 ? 5.594 -50.281 -23.031 1 73.38 96 HIS A C 1
ATOM 781 O O . HIS A 1 96 ? 5.309 -51.125 -23.875 1 73.38 96 HIS A O 1
ATOM 787 N N . GLY A 1 97 ? 6.457 -49.438 -23.203 1 62.62 97 GLY A N 1
ATOM 788 C CA . GLY A 1 97 ? 7.336 -49.625 -24.359 1 62.62 97 GLY A CA 1
ATOM 789 C C . GLY A 1 97 ? 8.188 -50.875 -24.25 1 62.62 97 GLY A C 1
ATOM 790 O O . GLY A 1 97 ? 8.516 -51.5 -25.266 1 62.62 97 GLY A O 1
ATOM 791 N N . ARG A 1 98 ? 8.562 -51.406 -23.078 1 64.25 98 ARG A N 1
ATOM 792 C CA . ARG A 1 98 ? 9.352 -52.625 -22.922 1 64.25 98 ARG A CA 1
ATOM 793 C C . ARG A 1 98 ? 8.492 -53.875 -23.109 1 64.25 98 ARG A C 1
ATOM 795 O O . ARG A 1 98 ? 9 -54.938 -23.453 1 64.25 98 ARG A O 1
ATOM 802 N N . SER A 1 99 ? 7.297 -53.75 -22.859 1 57.16 99 SER A N 1
ATOM 803 C CA . SER A 1 99 ? 6.566 -55 -22.984 1 57.16 99 SER A CA 1
ATOM 804 C C . SER A 1 99 ? 6.289 -55.344 -24.453 1 57.16 99 SER A C 1
ATOM 806 O O . SER A 1 99 ? 5.891 -56.469 -24.766 1 57.16 99 SER A O 1
ATOM 808 N N . CYS A 1 100 ? 6.234 -54.375 -25.203 1 53.19 100 CYS A N 1
ATOM 809 C CA . CYS A 1 100 ? 5.98 -54.75 -26.594 1 53.19 100 CYS A CA 1
ATOM 810 C C . CYS A 1 100 ? 7.273 -55.156 -27.281 1 53.19 100 CYS A C 1
ATOM 812 O O . CYS A 1 100 ? 7.254 -55.594 -28.453 1 53.19 100 CYS A O 1
ATOM 814 N N . LEU A 1 101 ? 8.383 -55.062 -26.609 1 47.78 101 LEU A N 1
ATOM 815 C CA . LEU A 1 101 ? 9.508 -55.781 -27.203 1 47.78 101 LEU A CA 1
ATOM 816 C C . LEU A 1 101 ? 9.625 -57.188 -26.625 1 47.78 101 LEU A C 1
ATOM 818 O O . LEU A 1 101 ? 9.453 -57.375 -25.422 1 47.78 101 LEU A O 1
ATOM 822 N N . MET B 1 1 ? -24.781 21.859 9.391 1 71.06 1 MET B N 1
ATOM 823 C CA . MET B 1 1 ? -24.359 21.234 8.148 1 71.06 1 MET B CA 1
ATOM 824 C C . MET B 1 1 ? -24.234 22.266 7.027 1 71.06 1 MET B C 1
ATOM 826 O O . MET B 1 1 ? -25.031 23.188 6.949 1 71.06 1 MET B O 1
ATOM 830 N N . PRO B 1 2 ? -23.062 22.234 6.34 1 84.06 2 PRO B N 1
ATOM 831 C CA . PRO B 1 2 ? -22.922 23.25 5.297 1 84.06 2 PRO B CA 1
ATOM 832 C C . PRO B 1 2 ? -23.891 23.062 4.141 1 84.06 2 PRO B C 1
ATOM 834 O O . PRO B 1 2 ? -24.531 22 4.035 1 84.06 2 PRO B O 1
ATOM 837 N N . ILE B 1 3 ? -24.297 24.172 3.568 1 83.5 3 ILE B N 1
ATOM 838 C CA . ILE B 1 3 ? -25.109 24.172 2.361 1 83.5 3 ILE B CA 1
ATOM 839 C C . ILE B 1 3 ? -24.219 24.344 1.135 1 83.5 3 ILE B C 1
ATOM 841 O O . ILE B 1 3 ? -23.312 25.188 1.134 1 83.5 3 ILE B O 1
ATOM 845 N N . CYS B 1 4 ? -24.562 23.422 0.165 1 86.25 4 CYS B N 1
ATOM 846 C CA . CYS B 1 4 ? -23.703 23.531 -1.013 1 86.25 4 CYS B CA 1
ATOM 847 C C . CYS B 1 4 ? -24.094 24.734 -1.862 1 86.25 4 CYS B C 1
ATOM 849 O O . CYS B 1 4 ? -25 25.484 -1.498 1 86.25 4 CYS B O 1
ATOM 851 N N . ALA B 1 5 ? -23.312 25.016 -2.906 1 83.12 5 ALA B N 1
ATOM 852 C CA . ALA B 1 5 ? -23.484 26.219 -3.721 1 83.12 5 ALA B CA 1
ATOM 853 C C . ALA B 1 5 ? -24.812 26.188 -4.473 1 83.12 5 ALA B C 1
ATOM 855 O O . ALA B 1 5 ? -25.359 27.234 -4.812 1 83.12 5 ALA B O 1
ATOM 856 N N . CYS B 1 6 ? -25.359 24.938 -4.766 1 83.94 6 CYS B N 1
ATOM 857 C CA . CYS B 1 6 ? -26.625 24.828 -5.484 1 83.94 6 CYS B CA 1
ATOM 858 C C . CYS B 1 6 ? -27.812 24.984 -4.531 1 83.94 6 CYS B C 1
ATOM 860 O O . CYS B 1 6 ? -28.953 24.984 -4.961 1 83.94 6 CYS B O 1
ATOM 862 N N . GLY B 1 7 ? -27.578 25.109 -3.271 1 83.12 7 GLY B N 1
ATOM 863 C CA . GLY B 1 7 ? -28.641 25.344 -2.305 1 83.12 7 GLY B CA 1
ATOM 864 C C . GLY B 1 7 ? -29.203 24.062 -1.699 1 83.12 7 GLY B C 1
ATOM 865 O O . GLY B 1 7 ? -30.25 24.078 -1.062 1 83.12 7 GLY B O 1
ATOM 866 N N . ASN B 1 8 ? -28.469 22.984 -1.911 1 78.75 8 ASN B N 1
ATOM 867 C CA . ASN B 1 8 ? -28.922 21.703 -1.38 1 78.75 8 ASN B CA 1
ATOM 868 C C . ASN B 1 8 ? -28.188 21.344 -0.086 1 78.75 8 ASN B C 1
ATOM 870 O O . ASN B 1 8 ? -27.078 21.797 0.148 1 78.75 8 ASN B O 1
ATOM 874 N N . CYS B 1 9 ? -28.906 20.484 0.715 1 81 9 CYS B N 1
ATOM 875 C CA . CYS B 1 9 ? -28.328 20.062 1.99 1 81 9 CYS B CA 1
ATOM 876 C C . CYS B 1 9 ? -27.922 18.594 1.94 1 81 9 CYS B C 1
ATOM 878 O O . CYS B 1 9 ? -27.484 18.031 2.949 1 81 9 CYS B O 1
ATOM 880 N N . ASP B 1 10 ? -28 18.062 0.753 1 87 10 ASP B N 1
ATOM 881 C CA . ASP B 1 10 ? -27.594 16.672 0.628 1 87 10 ASP B CA 1
ATOM 882 C C . ASP B 1 10 ? -26.109 16.547 0.311 1 87 10 ASP B C 1
ATOM 884 O O . ASP B 1 10 ? -25.703 16.625 -0.853 1 87 10 ASP B O 1
ATOM 888 N N . LEU B 1 11 ? -25.281 16.5 1.354 1 89.44 11 LEU B N 1
ATOM 889 C CA . LEU B 1 11 ? -23.828 16.469 1.206 1 89.44 11 LEU B CA 1
ATOM 890 C C . LEU B 1 11 ? -23.25 15.172 1.765 1 89.44 11 LEU B C 1
ATOM 892 O O . LEU B 1 11 ? -23.828 14.578 2.674 1 89.44 11 LEU B O 1
ATOM 896 N N . ALA B 1 12 ? -22.266 14.695 1.164 1 90.88 12 ALA B N 1
ATOM 897 C CA . ALA B 1 12 ? -21.484 13.562 1.669 1 90.88 12 ALA B CA 1
ATOM 898 C C . ALA B 1 12 ? -20.031 13.961 1.928 1 90.88 12 ALA B C 1
ATOM 900 O O . ALA B 1 12 ? -19.5 14.859 1.276 1 90.88 12 ALA B O 1
ATOM 901 N N . ILE B 1 13 ? -19.484 13.383 2.934 1 93.19 13 ILE B N 1
ATOM 902 C CA . ILE B 1 13 ? -18.062 13.57 3.188 1 93.19 13 ILE B CA 1
ATOM 903 C C . ILE B 1 13 ? -17.266 12.57 2.367 1 93.19 13 ILE B C 1
ATOM 905 O O . ILE B 1 13 ? -17.438 11.359 2.498 1 93.19 13 ILE B O 1
ATOM 909 N N . VAL B 1 14 ? -16.453 13.148 1.474 1 93.12 14 VAL B N 1
ATOM 910 C CA . VAL B 1 14 ? -15.617 12.336 0.601 1 93.12 14 VAL B CA 1
ATOM 911 C C . VAL B 1 14 ? -14.148 12.648 0.854 1 93.12 14 VAL B C 1
ATOM 913 O O . VAL B 1 14 ? -13.812 13.75 1.298 1 93.12 14 VAL B O 1
ATOM 916 N N . THR B 1 15 ? -13.266 11.609 0.606 1 94.56 15 THR B N 1
ATOM 917 C CA . THR B 1 15 ? -11.828 11.773 0.811 1 94.56 15 THR B CA 1
ATOM 918 C C . THR B 1 15 ? -11.133 12.117 -0.501 1 94.56 15 THR B C 1
ATOM 920 O O . THR B 1 15 ? -11.398 11.5 -1.534 1 94.56 15 THR B O 1
ATOM 923 N N . SER B 1 16 ? -10.344 13.141 -0.494 1 94 16 SER B N 1
ATOM 924 C CA . SER B 1 16 ? -9.547 13.531 -1.65 1 94 16 SER B CA 1
ATOM 925 C C . SER B 1 16 ? -8.25 12.734 -1.726 1 94 16 SER B C 1
ATOM 927 O O . SER B 1 16 ? -7.59 12.516 -0.708 1 94 16 SER B O 1
ATOM 929 N N . TRP B 1 17 ? -7.871 12.289 -2.914 1 94.5 17 TRP B N 1
ATOM 930 C CA . TRP B 1 17 ? -6.621 11.57 -3.125 1 94.5 17 TRP B CA 1
ATOM 931 C C . TRP B 1 17 ? -5.766 12.25 -4.184 1 94.5 17 TRP B C 1
ATOM 933 O O . TRP B 1 17 ? -4.957 11.602 -4.852 1 94.5 17 TRP B O 1
ATOM 943 N N . SER B 1 18 ? -6.027 13.492 -4.25 1 93.25 18 SER B N 1
ATOM 944 C CA . SER B 1 18 ? -5.199 14.289 -5.148 1 93.25 18 SER B CA 1
ATOM 945 C C . SER B 1 18 ? -3.795 14.477 -4.582 1 93.25 18 SER B C 1
ATOM 947 O O . SER B 1 18 ? -3.578 14.32 -3.379 1 93.25 18 SER B O 1
ATOM 949 N N . ASP B 1 19 ? -2.777 14.844 -5.277 1 92.25 19 ASP B N 1
ATOM 950 C CA . ASP B 1 19 ? -1.379 15.016 -4.891 1 92.25 19 ASP B CA 1
ATOM 951 C C . ASP B 1 19 ? -1.221 16.156 -3.883 1 92.25 19 ASP B C 1
ATOM 953 O O . ASP B 1 19 ? -0.318 16.125 -3.043 1 92.25 19 ASP B O 1
ATOM 957 N N . ARG B 1 20 ? -2.098 17.078 -3.896 1 90.81 20 ARG B N 1
ATOM 958 C CA . ARG B 1 20 ? -1.941 18.25 -3.037 1 90.81 20 ARG B CA 1
ATOM 959 C C . ARG B 1 20 ? -2.732 18.078 -1.743 1 90.81 20 ARG B C 1
ATOM 961 O O . ARG B 1 20 ? -2.434 18.734 -0.74 1 90.81 20 ARG B O 1
ATOM 968 N N . ASN B 1 21 ? -3.781 17.281 -1.769 1 93.69 21 ASN B N 1
ATOM 969 C CA . ASN B 1 21 ? -4.629 17.094 -0.598 1 93.69 21 ASN B CA 1
ATOM 970 C C . ASN B 1 21 ? -4.957 15.609 -0.381 1 93.69 21 ASN B C 1
ATOM 972 O O . ASN B 1 21 ? -6.125 15.242 -0.251 1 93.69 21 ASN B O 1
ATOM 976 N N . PRO B 1 22 ? -3.93 14.867 -0.228 1 94.94 22 PRO B N 1
ATOM 977 C CA . PRO B 1 22 ? -4.223 13.438 -0.094 1 94.94 22 PRO B CA 1
ATOM 978 C C . PRO B 1 22 ? -4.828 13.086 1.263 1 94.94 22 PRO B C 1
ATOM 980 O O . PRO B 1 22 ? -4.277 13.461 2.303 1 94.94 22 PRO B O 1
ATOM 983 N N . GLY B 1 23 ? -5.941 12.422 1.164 1 94.44 23 GLY B N 1
ATOM 984 C CA . GLY B 1 23 ? -6.551 11.938 2.393 1 94.44 23 GLY B CA 1
ATOM 985 C C . GLY B 1 23 ? -7.473 12.953 3.041 1 94.44 23 GLY B C 1
ATOM 986 O O . GLY B 1 23 ? -8.156 12.641 4.016 1 94.44 23 GLY B O 1
ATOM 987 N N . ARG B 1 24 ? -7.395 14.195 2.525 1 95.25 24 ARG B N 1
ATOM 988 C CA . ARG B 1 24 ? -8.211 15.25 3.115 1 95.25 24 ARG B CA 1
ATOM 989 C C . ARG B 1 24 ? -9.688 15.062 2.781 1 95.25 24 ARG B C 1
ATOM 991 O O . ARG B 1 24 ? -10.031 14.719 1.647 1 95.25 24 ARG B O 1
ATOM 998 N N . ARG B 1 25 ? -10.461 15.375 3.785 1 95.19 25 ARG B N 1
ATOM 999 C CA . ARG B 1 25 ? -11.891 15.18 3.572 1 95.19 25 ARG B CA 1
ATOM 1000 C C . ARG B 1 25 ? -12.57 16.5 3.238 1 95.19 25 ARG B C 1
ATOM 1002 O O . ARG B 1 25 ? -12.164 17.562 3.721 1 95.19 25 ARG B O 1
ATOM 1009 N N . PHE B 1 26 ? -13.602 16.344 2.357 1 94.19 26 PHE B N 1
ATOM 1010 C CA . PHE B 1 26 ? -14.383 17.516 1.978 1 94.19 26 PHE B CA 1
ATOM 1011 C C . PHE B 1 26 ? -15.836 17.141 1.742 1 94.19 26 PHE B C 1
ATOM 1013 O O . PHE B 1 26 ? -16.156 15.969 1.537 1 94.19 26 PHE B O 1
ATOM 1020 N N . TRP B 1 27 ? -16.703 18.062 1.908 1 91.12 27 TRP B N 1
ATOM 1021 C CA . TRP B 1 27 ? -18.125 17.906 1.618 1 91.12 27 TRP B CA 1
ATOM 1022 C C . TRP B 1 27 ? -18.375 17.969 0.116 1 91.12 27 TRP B C 1
ATOM 1024 O O . TRP B 1 27 ? -17.859 18.859 -0.572 1 91.12 27 TRP B O 1
ATOM 1034 N N . SER B 1 28 ? -19.078 16.984 -0.384 1 90.31 28 SER B N 1
ATOM 1035 C CA . SER B 1 28 ? -19.484 16.953 -1.785 1 90.31 28 SER B CA 1
ATOM 1036 C C . SER B 1 28 ? -21 16.828 -1.921 1 90.31 28 SER B C 1
ATOM 1038 O O . SER B 1 28 ? -21.641 16.094 -1.156 1 90.31 28 SER B O 1
ATOM 1040 N N . CYS B 1 29 ? -21.484 17.531 -2.91 1 89.94 29 CYS B N 1
ATOM 1041 C CA . CYS B 1 29 ? -22.922 17.516 -3.182 1 89.94 29 CYS B CA 1
ATOM 1042 C C . CYS B 1 29 ? -23.344 16.188 -3.795 1 89.94 29 CYS B C 1
ATOM 1044 O O . CYS B 1 29 ? -22.688 15.688 -4.715 1 89.94 29 CYS B O 1
ATOM 1046 N N . LEU B 1 30 ? -24.5 15.609 -3.275 1 87.75 30 LEU B N 1
ATOM 1047 C CA . LEU B 1 30 ? -24.984 14.305 -3.727 1 87.75 30 LEU B CA 1
ATOM 1048 C C . LEU B 1 30 ? -26.125 14.469 -4.738 1 87.75 30 LEU B C 1
ATOM 1050 O O . LEU B 1 30 ? -26.578 13.484 -5.328 1 87.75 30 LEU B O 1
ATOM 1054 N N . ARG B 1 31 ? -26.672 15.469 -4.902 1 80.62 31 ARG B N 1
ATOM 1055 C CA . ARG B 1 31 ? -27.922 15.641 -5.613 1 80.62 31 ARG B CA 1
ATOM 1056 C C . ARG B 1 31 ? -27.781 15.266 -7.086 1 80.62 31 ARG B C 1
ATOM 1058 O O . ARG B 1 31 ? -28.656 14.586 -7.645 1 80.62 31 ARG B O 1
ATOM 1065 N N . ASN B 1 32 ? -26.891 15.938 -7.887 1 70.19 32 ASN B N 1
ATOM 1066 C CA . ASN B 1 32 ? -26.875 15.648 -9.32 1 70.19 32 ASN B CA 1
ATOM 1067 C C . ASN B 1 32 ? -25.797 14.625 -9.672 1 70.19 32 ASN B C 1
ATOM 1069 O O . ASN B 1 32 ? -24.969 14.281 -8.828 1 70.19 32 ASN B O 1
ATOM 1073 N N . GLU B 1 33 ? -26.094 13.969 -10.875 1 68.69 33 GLU B N 1
ATOM 1074 C CA . GLU B 1 33 ? -25.125 12.992 -11.391 1 68.69 33 GLU B CA 1
ATOM 1075 C C . GLU B 1 33 ? -23.719 13.578 -11.422 1 68.69 33 GLU B C 1
ATOM 1077 O O . GLU B 1 33 ? -22.75 12.875 -11.141 1 68.69 33 GLU B O 1
ATOM 1082 N N . ARG B 1 34 ? -23.656 14.969 -11.68 1 70.62 34 ARG B N 1
ATOM 1083 C CA . ARG B 1 34 ? -22.344 15.594 -11.828 1 70.62 34 ARG B CA 1
ATOM 1084 C C . ARG B 1 34 ? -21.938 16.328 -10.562 1 70.62 34 ARG B C 1
ATOM 1086 O O . ARG B 1 34 ? -20.828 16.859 -10.469 1 70.62 34 ARG B O 1
ATOM 1093 N N . ARG B 1 35 ? -22.719 16.125 -9.508 1 77.25 35 ARG B N 1
ATOM 1094 C CA . ARG B 1 35 ? -22.438 16.906 -8.305 1 77.25 35 ARG B CA 1
ATOM 1095 C C . ARG B 1 35 ? -22.266 18.375 -8.641 1 77.25 35 ARG B C 1
ATOM 1097 O O . ARG B 1 35 ? -22.016 18.734 -9.789 1 77.25 35 ARG B O 1
ATOM 1104 N N . CYS B 1 36 ? -22.672 19.359 -7.969 1 84.56 36 CYS B N 1
ATOM 1105 C CA . CYS B 1 36 ? -22.641 20.781 -8.32 1 84.56 36 CYS B CA 1
ATOM 1106 C C . CYS B 1 36 ? -21.203 21.281 -8.367 1 84.56 36 CYS B C 1
ATOM 1108 O O . CYS B 1 36 ? -20.953 22.422 -8.781 1 84.56 36 CYS B O 1
ATOM 1110 N N . GLY B 1 37 ? -20.203 20.562 -8 1 83.81 37 GLY B N 1
ATOM 1111 C CA . GLY B 1 37 ? -18.797 20.906 -8.117 1 83.81 37 GLY B CA 1
ATOM 1112 C C . GLY B 1 37 ? -18.281 21.719 -6.941 1 83.81 37 GLY B C 1
ATOM 1113 O O . GLY B 1 37 ? -17.094 22.047 -6.879 1 83.81 37 GLY B O 1
ATOM 1114 N N . TRP B 1 38 ? -19.266 22.109 -6.023 1 88.19 38 TRP B N 1
ATOM 1115 C CA . TRP B 1 38 ? -18.844 22.859 -4.848 1 88.19 38 TRP B CA 1
ATOM 1116 C C . TRP B 1 38 ? -18.047 21.984 -3.887 1 88.19 38 TRP B C 1
ATOM 1118 O O . TRP B 1 38 ? -18.391 20.828 -3.668 1 88.19 38 TRP B O 1
ATOM 1128 N N . ILE B 1 39 ? -16.922 22.547 -3.352 1 87.06 39 ILE B N 1
ATOM 1129 C CA . ILE B 1 39 ? -16.094 21.812 -2.402 1 87.06 39 ILE B CA 1
ATOM 1130 C C . ILE B 1 39 ? -16 22.594 -1.092 1 87.06 39 ILE B C 1
ATOM 1132 O O . ILE B 1 39 ? -15.641 23.781 -1.085 1 87.06 39 ILE B O 1
ATOM 1136 N N . GLY B 1 40 ? -16.578 21.969 -0.078 1 89.81 40 GLY B N 1
ATOM 1137 C CA . GLY B 1 40 ? -16.391 22.469 1.273 1 89.81 40 GLY B CA 1
ATOM 1138 C C . GLY B 1 40 ? -15.484 21.578 2.111 1 89.81 40 GLY B C 1
ATOM 1139 O O . GLY B 1 40 ? -15.875 20.484 2.49 1 89.81 40 GLY B O 1
ATOM 1140 N N . TRP B 1 41 ? -14.273 22.203 2.463 1 92.44 41 TRP B N 1
ATOM 1141 C CA . TRP B 1 41 ? -13.281 21.391 3.162 1 92.44 41 TRP B CA 1
ATOM 1142 C C . TRP B 1 41 ? -13.75 21.062 4.574 1 92.44 41 TRP B C 1
ATOM 1144 O O . TRP B 1 41 ? -14.234 21.938 5.297 1 92.44 41 TRP B O 1
ATOM 1154 N N . PHE B 1 42 ? -13.773 19.797 4.859 1 93.44 42 PHE B N 1
ATOM 1155 C CA . PHE B 1 42 ? -14.109 19.266 6.18 1 93.44 42 PHE B CA 1
ATOM 1156 C C . PHE B 1 42 ? -12.891 19.297 7.094 1 93.44 42 PHE B C 1
ATOM 1158 O O . PHE B 1 42 ? -12.992 19.672 8.266 1 93.44 42 PHE B O 1
ATOM 1165 N N . ASP B 1 43 ? -11.703 19 6.547 1 94.44 43 ASP B N 1
ATOM 1166 C CA . ASP B 1 43 ? -10.453 18.953 7.305 1 94.44 43 ASP B CA 1
ATOM 1167 C C . ASP B 1 43 ? -9.617 20.203 7.051 1 94.44 43 ASP B C 1
ATOM 1169 O O . ASP B 1 43 ? -9.805 20.891 6.051 1 94.44 43 ASP B O 1
ATOM 1173 N N . GLU B 1 44 ? -8.695 20.469 8 1 93.25 44 GLU B N 1
ATOM 1174 C CA . GLU B 1 44 ? -7.668 21.484 7.777 1 93.25 44 GLU B CA 1
ATOM 1175 C C . GLU B 1 44 ? -6.691 21.062 6.691 1 93.25 44 GLU B C 1
ATOM 1177 O O . GLU B 1 44 ? -6.652 19.891 6.312 1 93.25 44 GLU B O 1
ATOM 1182 N N . PRO B 1 45 ? -5.945 22.062 6.148 1 93.31 45 PRO B N 1
ATOM 1183 C CA . PRO B 1 45 ? -4.941 21.672 5.156 1 93.31 45 PRO B CA 1
ATOM 1184 C C . PRO B 1 45 ? -3.959 20.625 5.684 1 93.31 45 PRO B C 1
ATOM 1186 O O . PRO B 1 45 ? -3.623 20.641 6.867 1 93.31 45 PRO B O 1
ATOM 1189 N N . MET B 1 46 ? -3.58 19.828 4.77 1 93.69 46 MET B N 1
ATOM 1190 C CA . MET B 1 46 ? -2.635 18.781 5.129 1 93.69 46 MET B CA 1
ATOM 1191 C C . MET B 1 46 ? -1.252 19.359 5.402 1 93.69 46 MET B C 1
ATOM 1193 O O . MET B 1 46 ? -0.865 20.359 4.805 1 93.69 46 MET B O 1
ATOM 1197 N N . CYS B 1 47 ? -0.581 18.641 6.258 1 94.31 47 CYS B N 1
ATOM 1198 C CA . CYS B 1 47 ? 0.776 19.078 6.566 1 94.31 47 CYS B CA 1
ATOM 1199 C C . CYS B 1 47 ? 1.729 18.75 5.426 1 94.31 47 CYS B C 1
ATOM 1201 O O . CYS B 1 47 ? 1.482 17.812 4.656 1 94.31 47 CYS B O 1
ATOM 1203 N N . LEU B 1 48 ? 2.777 19.5 5.305 1 93.06 48 LEU B N 1
ATOM 1204 C CA . LEU B 1 48 ? 3.721 19.406 4.195 1 93.06 48 LEU B CA 1
ATOM 1205 C C . LEU B 1 48 ? 4.281 18 4.074 1 93.06 48 LEU B C 1
ATOM 1207 O O . LEU B 1 48 ? 4.367 17.453 2.971 1 93.06 48 LEU B O 1
ATOM 1211 N N . ARG B 1 49 ? 4.648 17.438 5.148 1 94.31 49 ARG B N 1
ATOM 1212 C CA . ARG B 1 49 ? 5.25 16.109 5.137 1 94.31 49 ARG B CA 1
ATOM 1213 C C . ARG B 1 49 ? 4.262 15.062 4.629 1 94.31 49 ARG B C 1
ATOM 1215 O O . ARG B 1 49 ? 4.641 14.148 3.889 1 94.31 49 ARG B O 1
ATOM 1222 N N . SER B 1 50 ? 3.008 15.156 4.98 1 94.56 50 SER B N 1
ATOM 1223 C CA . SER B 1 50 ? 1.994 14.18 4.582 1 94.56 50 SER B CA 1
ATOM 1224 C C . SER B 1 50 ? 1.736 14.234 3.08 1 94.56 50 SER B C 1
ATOM 1226 O O . SER B 1 50 ? 1.415 13.219 2.463 1 94.56 50 SER B O 1
ATOM 1228 N N . VAL B 1 51 ? 1.894 15.43 2.492 1 95.69 51 VAL B N 1
ATOM 1229 C CA . VAL B 1 51 ? 1.67 15.609 1.061 1 95.69 51 VAL B CA 1
ATOM 1230 C C . VAL B 1 51 ? 2.781 14.914 0.274 1 95.69 51 VAL B C 1
ATOM 1232 O O . VAL B 1 51 ? 2.578 14.508 -0.872 1 95.69 51 VAL B O 1
ATOM 1235 N N . GLU B 1 52 ? 3.881 14.703 0.891 1 95.12 52 GLU B N 1
ATOM 1236 C CA . GLU B 1 52 ? 5 14 0.269 1 95.12 52 GLU B CA 1
ATOM 1237 C C . GLU B 1 52 ? 4.891 12.492 0.471 1 95.12 52 GLU B C 1
ATOM 1239 O O . GLU B 1 52 ? 5.082 11.719 -0.469 1 95.12 52 GLU B O 1
ATOM 1244 N N . VAL B 1 53 ? 4.516 12.102 1.703 1 96.38 53 VAL B N 1
ATOM 1245 C CA . VAL B 1 53 ? 4.609 10.703 2.133 1 96.38 53 VAL B CA 1
ATOM 1246 C C . VAL B 1 53 ? 3.426 9.914 1.581 1 96.38 53 VAL B C 1
ATOM 1248 O O . VAL B 1 53 ? 3.596 8.797 1.084 1 96.38 53 VAL B O 1
ATOM 1251 N N . ILE B 1 54 ? 2.199 10.477 1.599 1 96.94 54 ILE B N 1
ATOM 1252 C CA . ILE B 1 54 ? 0.976 9.742 1.299 1 96.94 54 ILE B CA 1
ATOM 1253 C C . ILE B 1 54 ? 0.979 9.312 -0.166 1 96.94 54 ILE B C 1
ATOM 1255 O O . ILE B 1 54 ? 0.743 8.141 -0.477 1 96.94 54 ILE B O 1
ATOM 1259 N N . PRO B 1 55 ? 1.325 10.219 -1.177 1 96.75 55 PRO B N 1
ATOM 1260 C CA . PRO B 1 55 ? 1.39 9.758 -2.564 1 96.75 55 PRO B CA 1
ATOM 1261 C C . PRO B 1 55 ? 2.416 8.641 -2.77 1 96.75 55 PRO B C 1
ATOM 1263 O O . PRO B 1 55 ? 2.203 7.746 -3.59 1 96.75 55 PRO B O 1
ATOM 1266 N N . GLY B 1 56 ? 3.457 8.695 -2.088 1 96.38 56 GLY B N 1
ATOM 1267 C CA . GLY B 1 56 ? 4.449 7.629 -2.146 1 96.38 56 GLY B CA 1
ATOM 1268 C C . GLY B 1 56 ? 3.904 6.281 -1.706 1 96.38 56 GLY B C 1
ATOM 1269 O O . GLY B 1 56 ? 4.125 5.27 -2.373 1 96.38 56 GLY B O 1
ATOM 1270 N N . LEU B 1 57 ? 3.17 6.316 -0.609 1 96.5 57 LEU B N 1
ATOM 1271 C CA . LEU B 1 57 ? 2.562 5.098 -0.09 1 96.5 57 LEU B CA 1
ATOM 1272 C C . LEU B 1 57 ? 1.526 4.547 -1.064 1 96.5 57 LEU B C 1
ATOM 1274 O O . LEU B 1 57 ? 1.462 3.338 -1.292 1 96.5 57 LEU B O 1
ATOM 1278 N N . ILE B 1 58 ? 0.766 5.414 -1.68 1 96.69 58 ILE B N 1
ATOM 1279 C CA . ILE B 1 58 ? -0.257 5.016 -2.643 1 96.69 58 ILE B CA 1
ATOM 1280 C C . ILE B 1 58 ? 0.404 4.383 -3.865 1 96.69 58 ILE B C 1
ATOM 1282 O O . ILE B 1 58 ? -0.072 3.369 -4.379 1 96.69 58 ILE B O 1
ATOM 1286 N N . ARG B 1 59 ? 1.513 4.953 -4.305 1 96.44 59 ARG B N 1
ATOM 1287 C CA . ARG B 1 59 ? 2.236 4.391 -5.441 1 96.44 59 ARG B CA 1
ATOM 1288 C C . ARG B 1 59 ? 2.762 2.998 -5.121 1 96.44 59 ARG B C 1
ATOM 1290 O O . ARG B 1 59 ? 2.678 2.09 -5.949 1 96.44 59 ARG B O 1
ATOM 1297 N N . SER B 1 60 ? 3.299 2.869 -3.961 1 96.81 60 SER B N 1
ATOM 1298 C CA . SER B 1 60 ? 3.793 1.563 -3.537 1 96.81 60 SER B CA 1
ATOM 1299 C C . SER B 1 60 ? 2.668 0.533 -3.5 1 96.81 60 SER B C 1
ATOM 1301 O O . SER B 1 60 ? 2.842 -0.599 -3.955 1 96.81 60 SER B O 1
ATOM 1303 N N . MET B 1 61 ? 1.555 0.893 -2.947 1 97.38 61 MET B N 1
ATOM 1304 C CA . MET B 1 61 ? 0.394 0.009 -2.881 1 97.38 61 MET B CA 1
ATOM 1305 C C . MET B 1 61 ? -0.046 -0.416 -4.277 1 97.38 61 MET B C 1
ATOM 1307 O O . MET B 1 61 ? -0.371 -1.583 -4.504 1 97.38 61 MET B O 1
ATOM 1311 N N . ASN B 1 62 ? -0.058 0.555 -5.137 1 97.12 62 ASN B N 1
ATOM 1312 C CA . ASN B 1 62 ? -0.439 0.245 -6.512 1 97.12 62 ASN B CA 1
ATOM 1313 C C . ASN B 1 62 ? 0.54 -0.73 -7.16 1 97.12 62 ASN B C 1
ATOM 1315 O O . ASN B 1 62 ? 0.131 -1.63 -7.895 1 97.12 62 ASN B O 1
ATOM 1319 N N . LYS B 1 63 ? 1.798 -0.606 -6.914 1 97.75 63 LYS B N 1
ATOM 1320 C CA . LYS B 1 63 ? 2.816 -1.521 -7.422 1 97.75 63 LYS B CA 1
ATOM 1321 C C . LYS B 1 63 ? 2.602 -2.934 -6.891 1 97.75 63 LYS B C 1
ATOM 1323 O O . LYS B 1 63 ? 2.701 -3.908 -7.641 1 97.75 63 LYS B O 1
ATOM 1328 N N . LEU B 1 64 ? 2.225 -2.957 -5.617 1 97.62 64 LEU B N 1
ATOM 1329 C CA . LEU B 1 64 ? 1.952 -4.25 -5 1 97.62 64 LEU B CA 1
ATOM 1330 C C . LEU B 1 64 ? 0.714 -4.895 -5.613 1 97.62 64 LEU B C 1
ATOM 1332 O O . LEU B 1 64 ? 0.692 -6.105 -5.852 1 97.62 64 LEU B O 1
ATOM 1336 N N . GLN B 1 65 ? -0.238 -4.109 -5.891 1 97.38 65 GLN B N 1
ATOM 1337 C CA . GLN B 1 65 ? -1.459 -4.609 -6.512 1 97.38 65 GLN B CA 1
ATOM 1338 C C . GLN B 1 65 ? -1.178 -5.164 -7.906 1 97.38 65 GLN B C 1
ATOM 1340 O O . GLN B 1 65 ? -1.707 -6.211 -8.281 1 97.38 65 GLN B O 1
ATOM 1345 N N . GLU B 1 66 ? -0.349 -4.48 -8.633 1 97.12 66 GLU B N 1
ATOM 1346 C CA . GLU B 1 66 ? 0.024 -4.945 -9.969 1 97.12 66 GLU B CA 1
ATOM 1347 C C . GLU B 1 66 ? 0.777 -6.27 -9.898 1 97.12 66 GLU B C 1
ATOM 1349 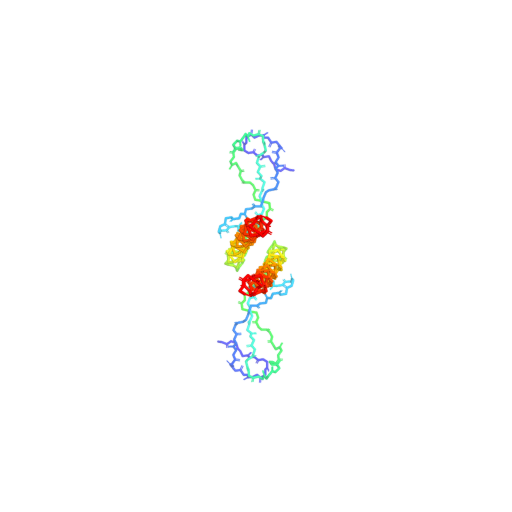O O . GLU B 1 66 ? 0.519 -7.176 -10.695 1 97.12 66 GLU B O 1
ATOM 1354 N N . SER B 1 67 ? 1.648 -6.355 -8.938 1 96.62 67 SER B N 1
ATOM 1355 C CA . SER B 1 67 ? 2.395 -7.598 -8.773 1 96.62 67 SER B CA 1
ATOM 1356 C C . SER B 1 67 ? 1.465 -8.758 -8.43 1 96.62 67 SER B C 1
ATOM 1358 O O . SER B 1 67 ? 1.673 -9.883 -8.891 1 96.62 67 SER B O 1
ATOM 1360 N N . LEU B 1 68 ? 0.485 -8.43 -7.641 1 96.62 68 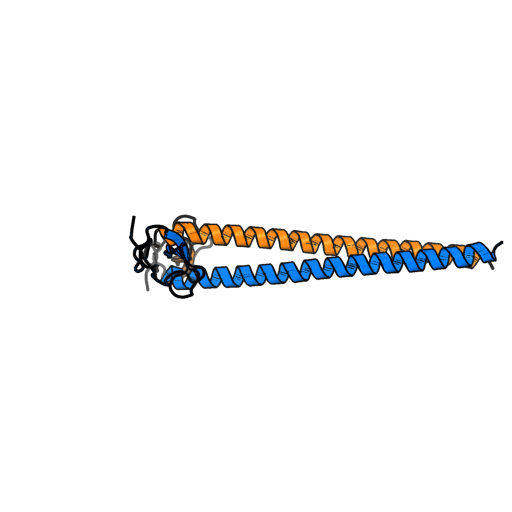LEU B N 1
ATOM 1361 C CA . LEU B 1 68 ? -0.498 -9.453 -7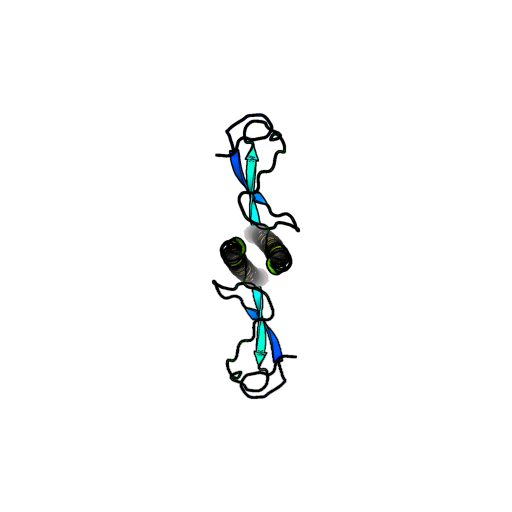.289 1 96.62 68 LEU B CA 1
ATOM 1362 C C . LEU B 1 68 ? -1.263 -9.914 -8.523 1 96.62 68 LEU B C 1
ATOM 1364 O O . LEU B 1 68 ? -1.486 -11.117 -8.703 1 96.62 68 LEU B O 1
ATOM 1368 N N . GLN B 1 69 ? -1.586 -9.016 -9.352 1 95.81 69 GLN B N 1
ATOM 1369 C CA . GLN B 1 69 ? -2.311 -9.367 -10.57 1 95.81 69 GLN B CA 1
ATOM 1370 C C . GLN B 1 69 ? -1.468 -10.258 -11.477 1 95.81 69 GLN B C 1
ATOM 1372 O O . GLN B 1 69 ? -1.978 -11.219 -12.062 1 95.81 69 GLN B O 1
ATOM 1377 N N . GLN B 1 70 ? -0.206 -9.969 -11.516 1 95.12 70 GLN B N 1
ATOM 1378 C CA . GLN B 1 70 ? 0.7 -10.773 -12.328 1 95.12 70 GLN B CA 1
ATOM 1379 C C . GLN B 1 70 ? 0.832 -12.188 -11.781 1 95.12 70 GLN B C 1
ATOM 1381 O O . GLN B 1 70 ? 0.829 -13.156 -12.539 1 95.12 70 GLN B O 1
ATOM 1386 N N . ALA B 1 71 ? 0.876 -12.227 -10.414 1 94.69 71 ALA B N 1
ATOM 1387 C CA . ALA B 1 71 ? 1.029 -13.539 -9.789 1 94.69 71 ALA B CA 1
ATOM 1388 C C . ALA B 1 71 ? -0.217 -14.391 -10.008 1 94.69 71 ALA B C 1
ATOM 1390 O O . ALA B 1 71 ? -0.118 -15.609 -10.203 1 94.69 71 ALA B O 1
ATOM 1391 N N . THR B 1 72 ? -1.33 -13.797 -10.039 1 93.06 72 THR B N 1
ATOM 1392 C CA . THR B 1 72 ? -2.566 -14.539 -10.258 1 93.06 72 THR B CA 1
ATOM 1393 C C . THR B 1 72 ? -2.646 -15.039 -11.695 1 93.06 72 THR B C 1
ATOM 1395 O O . THR B 1 72 ? -3.111 -16.156 -11.938 1 93.06 72 THR B O 1
ATOM 1398 N N . LEU B 1 73 ? -2.164 -14.25 -12.664 1 94.06 73 LEU B N 1
ATOM 1399 C CA . LEU B 1 73 ? -2.129 -14.656 -14.07 1 94.06 73 LEU B CA 1
ATOM 1400 C C . LEU B 1 73 ? -1.215 -15.859 -14.266 1 94.06 73 LEU B C 1
ATOM 1402 O O . LEU B 1 73 ? -1.572 -16.812 -14.969 1 94.06 73 LEU B O 1
ATOM 1406 N N . GLN B 1 74 ? -0.16 -15.797 -13.555 1 92.88 74 GLN B N 1
ATOM 1407 C CA . GLN B 1 74 ? 0.777 -16.906 -13.656 1 92.88 74 GLN B CA 1
ATOM 1408 C C . GLN B 1 74 ? 0.147 -18.203 -13.148 1 92.88 74 GLN B C 1
ATOM 1410 O O . GLN B 1 74 ? 0.313 -19.266 -13.766 1 92.88 74 GLN B O 1
ATOM 1415 N N . ALA B 1 75 ? -0.609 -18.078 -12.086 1 92.06 75 ALA B N 1
ATOM 1416 C CA . ALA B 1 75 ? -1.292 -19.25 -11.539 1 92.06 75 ALA B CA 1
ATOM 1417 C C . ALA B 1 75 ? -2.293 -19.812 -12.539 1 92.06 75 ALA B C 1
ATOM 1419 O O . ALA B 1 75 ? -2.391 -21.031 -12.703 1 92.06 75 ALA B O 1
ATOM 1420 N N . ARG B 1 76 ? -2.924 -18.953 -13.234 1 92.94 76 ARG B N 1
ATOM 1421 C CA . ARG B 1 76 ? -3.898 -19.375 -14.234 1 92.94 76 ARG B CA 1
ATOM 1422 C C . ARG B 1 76 ? -3.217 -20.109 -15.383 1 92.94 76 ARG B C 1
ATOM 1424 O O . ARG B 1 76 ? -3.736 -21.109 -15.891 1 92.94 76 ARG B O 1
ATOM 1431 N N . MET B 1 77 ? -2.055 -19.641 -15.703 1 95.06 77 MET B N 1
ATOM 1432 C CA . MET B 1 77 ? -1.304 -20.25 -16.797 1 95.06 77 MET B CA 1
ATOM 1433 C C . MET B 1 77 ? -0.833 -21.641 -16.422 1 95.06 77 MET B C 1
ATOM 1435 O O . MET B 1 77 ? -0.916 -22.578 -17.234 1 95.06 77 MET B O 1
ATOM 1439 N N . TYR B 1 78 ? -0.416 -21.844 -15.219 1 94.94 78 TYR B N 1
ATOM 1440 C CA . TYR B 1 78 ? 0.038 -23.156 -14.773 1 94.94 78 TYR B CA 1
ATOM 1441 C C . TYR B 1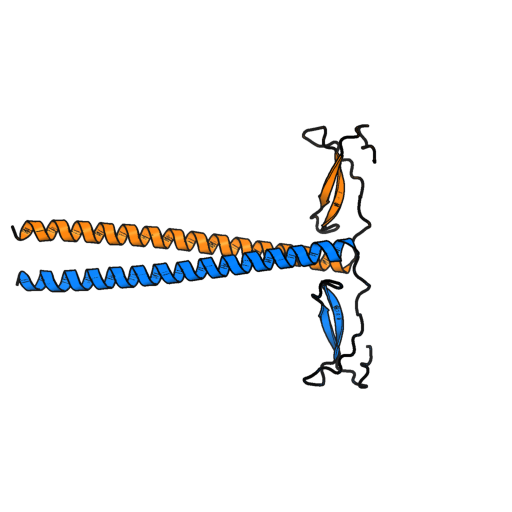 78 ? -1.12 -24.141 -14.727 1 94.94 78 TYR B C 1
ATOM 1443 O O . TYR B 1 78 ? -0.955 -25.312 -15.062 1 94.94 78 TYR B O 1
ATOM 1451 N N . LYS B 1 79 ? -2.324 -23.781 -14.367 1 94.56 79 LYS B N 1
ATOM 1452 C CA . LYS B 1 79 ? -3.498 -24.656 -14.336 1 94.56 79 LYS B CA 1
ATOM 1453 C C . LYS B 1 79 ? -3.859 -25.141 -15.742 1 94.56 79 LYS B C 1
ATOM 1455 O O . LYS B 1 79 ? -4.207 -26.297 -15.93 1 94.56 79 LYS B O 1
ATOM 1460 N N . LEU B 1 80 ? -3.674 -24.25 -16.703 1 94.75 80 LEU B N 1
ATOM 1461 C CA . LEU B 1 80 ? -3.957 -24.609 -18.078 1 94.75 80 LEU B CA 1
ATOM 1462 C C . LEU B 1 80 ? -2.932 -25.609 -18.609 1 94.75 80 LEU B C 1
ATOM 1464 O O . LEU B 1 80 ? -3.285 -26.562 -19.312 1 94.75 80 LEU B O 1
ATOM 1468 N N . ILE B 1 81 ? -1.7 -25.375 -18.234 1 93.75 81 ILE B N 1
ATOM 1469 C CA . ILE B 1 81 ? -0.626 -26.266 -18.656 1 93.75 81 ILE B CA 1
ATOM 1470 C C . ILE B 1 81 ? -0.846 -27.656 -18.062 1 93.75 81 ILE B C 1
ATOM 1472 O O . ILE B 1 81 ? -0.68 -28.672 -18.75 1 93.75 81 ILE B O 1
ATOM 1476 N N . ILE B 1 82 ? -1.326 -27.75 -16.812 1 93.31 82 ILE B N 1
ATOM 1477 C CA . ILE B 1 82 ? -1.589 -29.016 -16.141 1 93.31 82 ILE B CA 1
ATOM 1478 C C . ILE B 1 82 ? -2.744 -29.734 -16.828 1 93.31 82 ILE B C 1
ATOM 1480 O O . ILE B 1 82 ? -2.654 -30.938 -17.125 1 93.31 82 ILE B O 1
ATOM 1484 N N . LEU B 1 83 ? -3.775 -29.047 -17.172 1 93.88 83 LEU B N 1
ATOM 1485 C CA . LEU B 1 83 ? -4.93 -29.625 -17.844 1 93.88 83 LEU B CA 1
ATOM 1486 C C . LEU B 1 83 ? -4.535 -30.188 -19.219 1 93.88 83 LEU B C 1
ATOM 1488 O O . LEU B 1 83 ? -4.938 -31.297 -19.578 1 93.88 83 LEU B O 1
ATOM 1492 N N . PHE B 1 84 ? -3.711 -29.422 -19.922 1 93.38 84 PHE B N 1
ATOM 1493 C CA . PHE B 1 84 ? -3.248 -29.859 -21.234 1 93.38 84 PHE B CA 1
ATOM 1494 C C . PHE B 1 84 ? -2.377 -31.094 -21.125 1 93.38 84 PHE B C 1
ATOM 1496 O O . PHE B 1 84 ? -2.523 -32.031 -21.906 1 93.38 84 PHE B O 1
ATOM 1503 N N . SER B 1 85 ? -1.449 -31.125 -20.172 1 92.06 85 SER B N 1
ATOM 1504 C CA . SER B 1 85 ? -0.562 -32.281 -19.969 1 92.06 85 SER B CA 1
ATOM 1505 C C . SER B 1 85 ? -1.354 -33.531 -19.625 1 92.06 85 SER B C 1
ATOM 1507 O O . SER B 1 85 ? -1.062 -34.594 -20.141 1 92.06 85 SER B O 1
ATOM 1509 N N . TRP B 1 86 ? -2.385 -33.406 -18.828 1 91.69 86 TRP B N 1
ATOM 1510 C CA . TRP B 1 86 ? -3.193 -34.562 -18.438 1 91.69 86 TRP B CA 1
ATOM 1511 C C . TRP B 1 86 ? -4.059 -35.031 -19.609 1 91.69 86 TRP B C 1
ATOM 1513 O O . TRP B 1 86 ? -4.289 -36.25 -19.766 1 91.69 86 TRP B O 1
ATOM 1523 N N . GLY B 1 87 ? -4.496 -34.062 -20.453 1 92.38 87 GLY B N 1
ATOM 1524 C CA . GLY B 1 87 ? -5.207 -34.406 -21.672 1 92.38 87 GLY B CA 1
ATOM 1525 C C . GLY B 1 87 ? -4.363 -35.219 -22.641 1 92.38 87 GLY B C 1
ATOM 1526 O O . GLY B 1 87 ? -4.816 -36.25 -23.172 1 92.38 87 GLY B O 1
ATOM 1527 N N . LEU B 1 88 ? -3.09 -34.906 -22.875 1 89.25 88 LEU B N 1
ATOM 1528 C CA . LEU B 1 88 ? -2.139 -35.594 -23.734 1 89.25 88 LEU B CA 1
ATOM 1529 C C . LEU B 1 88 ? -1.822 -36.969 -23.203 1 89.25 88 LEU B C 1
ATOM 1531 O O . LEU B 1 88 ? -1.699 -37.938 -23.969 1 89.25 88 LEU B O 1
ATOM 1535 N N . PHE B 1 89 ? -1.727 -37.094 -21.875 1 89.38 89 PHE B N 1
ATOM 1536 C CA . PHE B 1 89 ? -1.469 -38.375 -21.234 1 89.38 89 PHE B CA 1
ATOM 1537 C C . PHE B 1 89 ? -2.65 -39.312 -21.422 1 89.38 89 PHE B C 1
ATOM 1539 O O . PHE B 1 89 ? -2.465 -40.5 -21.688 1 89.38 89 PHE B O 1
ATOM 1546 N N . ALA B 1 90 ? -3.842 -38.844 -21.312 1 89.31 90 ALA B N 1
ATOM 1547 C CA . ALA B 1 90 ? -5.043 -39.625 -21.5 1 89.31 90 ALA B CA 1
ATOM 1548 C C . ALA B 1 90 ? -5.152 -40.125 -22.938 1 89.31 90 ALA B C 1
ATOM 1550 O O . ALA B 1 90 ? -5.488 -41.312 -23.172 1 89.31 90 ALA B O 1
ATOM 1551 N N . ILE B 1 91 ? -4.82 -39.312 -23.922 1 88.31 91 ILE B N 1
ATOM 1552 C CA . ILE B 1 91 ? -4.852 -39.688 -25.328 1 88.31 91 ILE B CA 1
ATOM 1553 C C . ILE B 1 91 ? -3.805 -40.781 -25.594 1 88.31 91 ILE B C 1
ATOM 1555 O O . ILE B 1 91 ? -4.09 -41.781 -26.266 1 88.31 91 ILE B O 1
ATOM 1559 N N . HIS B 1 92 ? -2.645 -40.656 -25.016 1 85.75 92 HIS B N 1
ATOM 1560 C CA . HIS B 1 92 ? -1.581 -41.656 -25.156 1 85.75 92 HIS B CA 1
ATOM 1561 C C . HIS B 1 92 ? -1.971 -42.969 -24.516 1 85.75 92 HIS B C 1
ATOM 1563 O O . HIS B 1 92 ? -1.72 -44.062 -25.078 1 85.75 92 HIS B O 1
ATOM 1569 N N . TYR B 1 93 ? -2.59 -42.906 -23.422 1 83.31 93 TYR B N 1
ATOM 1570 C CA . TYR B 1 93 ? -3.018 -44.125 -22.719 1 83.31 93 TYR B CA 1
ATOM 1571 C C . TYR B 1 93 ? -4.102 -44.844 -23.5 1 83.31 93 TYR B C 1
ATOM 1573 O O . TYR B 1 93 ? -4.09 -46.094 -23.578 1 83.31 93 TYR B O 1
ATOM 1581 N N . LEU B 1 94 ? -4.984 -44.188 -24.172 1 84.62 94 LEU B N 1
ATOM 1582 C CA . LEU B 1 94 ? -6.07 -44.781 -24.953 1 84.62 94 LEU B CA 1
ATOM 1583 C C . LEU B 1 94 ? -5.547 -45.375 -26.25 1 84.62 94 LEU B C 1
ATOM 1585 O O . LEU B 1 94 ? -6.02 -46.406 -26.688 1 84.62 94 LEU B O 1
ATOM 1589 N N . LYS B 1 95 ? -4.633 -44.875 -26.906 1 79.69 95 LYS B N 1
ATOM 1590 C CA . LYS B 1 95 ? -4.066 -45.375 -28.172 1 79.69 95 LYS B CA 1
ATOM 1591 C C . LYS B 1 95 ? -3.201 -46.594 -27.938 1 79.69 95 LYS B C 1
ATOM 1593 O O . LYS B 1 95 ? -3.254 -47.562 -28.719 1 79.69 95 LYS B O 1
ATOM 1598 N N . HIS B 1 96 ? -2.445 -46.781 -26.953 1 73.38 96 HIS B N 1
ATOM 1599 C CA . HIS B 1 96 ? -1.587 -47.938 -26.703 1 73.38 96 HIS B CA 1
ATOM 1600 C C . HIS B 1 96 ? -2.371 -49.062 -26.078 1 73.38 96 HIS B C 1
ATOM 1602 O O . HIS B 1 96 ? -2.02 -50.25 -26.25 1 73.38 96 HIS B O 1
ATOM 1608 N N . GLY B 1 97 ? -3.262 -48.781 -25.281 1 62.5 97 GLY B N 1
ATOM 1609 C CA . GLY B 1 97 ? -4.086 -49.844 -24.766 1 62.5 97 GLY B CA 1
ATOM 1610 C C . GLY B 1 97 ? -4.879 -50.562 -25.844 1 62.5 97 GLY B C 1
ATOM 1611 O O . GLY B 1 97 ? -5.141 -51.75 -25.75 1 62.5 97 GLY B O 1
ATOM 1612 N N . ARG B 1 98 ? -5.281 -49.938 -26.969 1 63.97 98 ARG B N 1
ATOM 1613 C CA . ARG B 1 98 ? -6.027 -50.594 -28.047 1 63.97 98 ARG B CA 1
ATOM 1614 C C . ARG B 1 98 ? -5.105 -51.438 -28.922 1 63.97 98 ARG B C 1
ATOM 1616 O O . ARG B 1 98 ? -5.559 -52.375 -29.609 1 63.97 98 ARG B O 1
ATOM 1623 N N . SER B 1 99 ? -3.936 -51.094 -28.953 1 56.84 99 SER B N 1
ATOM 1624 C CA . SER B 1 99 ? -3.148 -51.906 -29.891 1 56.84 99 SER B CA 1
ATOM 1625 C C . SER B 1 99 ? -2.791 -53.25 -29.281 1 56.84 99 SER B C 1
ATOM 1627 O O . SER B 1 99 ? -2.33 -54.156 -29.984 1 56.84 99 SER B O 1
ATOM 1629 N N . CYS B 1 100 ? -2.752 -53.281 -28.047 1 53.12 100 CYS B N 1
ATOM 1630 C CA . CYS B 1 100 ? -2.426 -54.594 -27.531 1 53.12 100 CYS B CA 1
ATOM 1631 C C . CYS B 1 100 ? -3.67 -55.469 -27.469 1 53.12 100 CYS B C 1
ATOM 1633 O O . CYS B 1 100 ? -3.584 -56.656 -27.109 1 53.12 100 CYS B O 1
ATOM 1635 N N . LEU B 1 101 ? -4.809 -54.969 -27.812 1 47.66 101 LEU B N 1
ATOM 1636 C CA . LEU B 1 101 ? -5.875 -55.938 -28.047 1 47.66 101 LEU B CA 1
ATOM 1637 C C . LEU B 1 101 ? -5.941 -56.312 -29.516 1 47.66 101 LEU B C 1
ATOM 1639 O O . LEU B 1 101 ? -5.816 -55.469 -30.391 1 47.66 101 LEU B O 1
#

Solvent-accessible surface area (backbone atoms only — not comparable to full-atom values): 11560 Å² total; per-residue (Å²): 130,81,67,46,84,85,70,45,76,54,62,42,83,43,71,35,78,47,73,79,40,55,69,36,36,24,36,35,46,60,79,50,98,77,28,83,75,49,76,44,72,69,49,74,85,71,39,73,66,50,39,58,50,51,56,52,52,53,52,51,40,52,52,45,51,53,52,36,54,52,37,50,50,50,42,53,51,52,56,52,52,47,53,51,53,52,50,55,50,52,53,53,53,56,59,56,59,53,66,76,98,129,80,67,45,85,85,72,45,72,54,62,42,85,43,70,34,78,46,72,81,38,56,68,37,35,24,36,33,47,59,80,48,99,76,28,81,76,47,77,44,73,69,49,74,85,72,40,73,67,50,41,59,50,50,57,52,52,52,51,50,39,50,52,45,50,52,52,36,53,52,37,52,51,52,41,53,51,49,54,52,53,46,51,50,53,54,52,53,50,52,54,53,53,57,57,56,59,54,67,76,97

Organism: Lactuca saligna (NCBI:txid75948)

Foldseek 3Di:
DDAFPVRDPAWDWDADCDLQAHRWIWIWHDPDPVTPPGTGGPDDGDDPVCSVVVVVVVVVVVVVVVVVVVVVVVVVVVVVVVVVVVVVVVVVVVVVVVVVD/DDAFPVRDPAWDWDADCDLQAHRWIWIWADPDPVTPPGTGGPDDGDDPVCSVVVVVVVVVVVVVVVVVVVVVVVVVVVVVVVVVVVVVVVVVVVVVVVVVD

Nearest PDB structures (foldseek):
  4rfq-assembly1_A-2  TM=3.704E-01  e=7.306E+00  Homo sapiens

InterPro domains:
  IPR010666 Zinc finger, GRF-type [PS51999] (4-45)

Sequence (202 aa):
MPICACGNCDLAIVTSWSDRNPGRRFWSCLRNERRCGWIGWFDEPMCLRSVEVIPGLIRSMNKLQESLQQATLQARMYKLIILFSWGLFAIHYLKHGRSCLMPICACGNCDLAIVTSWSDRNPGRRFWSCLRNERRCGWIGWFDEPMCLRSVEVIPGLIRSMNKLQESLQQATLQARMYKLIILFSWGLFAIHYLKHGRSCL